Protein AF-A0A9W6WYN6-F1 (afdb_monomer_lite)

Structure (mmCIF, N/CA/C/O backbone):
data_AF-A0A9W6WYN6-F1
#
_entry.id   AF-A0A9W6WYN6-F1
#
loop_
_atom_site.group_PDB
_atom_site.id
_atom_site.type_symbol
_atom_site.label_atom_id
_atom_site.label_alt_id
_atom_site.label_comp_id
_atom_site.label_asym_id
_atom_site.label_entity_id
_atom_site.label_seq_id
_atom_site.pdbx_PDB_ins_code
_atom_site.Cartn_x
_atom_site.Cartn_y
_atom_site.Cartn_z
_atom_site.occupancy
_atom_site.B_iso_or_equiv
_atom_site.auth_seq_id
_atom_site.auth_comp_id
_atom_site.auth_asym_id
_atom_site.auth_atom_id
_atom_site.pdbx_PDB_model_num
ATOM 1 N N . MET A 1 1 ? -0.125 -1.661 17.338 1.00 46.19 1 MET A N 1
ATOM 2 C CA . MET A 1 1 ? -0.687 -0.332 17.042 1.00 46.19 1 MET A CA 1
ATOM 3 C C . MET A 1 1 ? -0.352 -0.061 15.590 1.00 46.19 1 MET A C 1
ATOM 5 O O . MET A 1 1 ? 0.830 0.075 15.295 1.00 46.19 1 MET A O 1
ATOM 9 N N . GLN A 1 2 ? -1.339 -0.089 14.691 1.00 67.94 2 GLN A N 1
ATOM 10 C CA . GLN A 1 2 ? -1.154 0.337 13.299 1.00 67.94 2 GLN A CA 1
ATOM 11 C C . GLN A 1 2 ? -1.089 1.875 13.247 1.00 67.94 2 GLN A C 1
ATOM 13 O O . GLN A 1 2 ? -1.995 2.548 12.769 1.00 67.94 2 GLN A O 1
ATOM 18 N N . SER A 1 3 ? -0.024 2.450 13.809 1.00 68.25 3 SER A N 1
ATOM 19 C CA . SER A 1 3 ? 0.344 3.847 13.576 1.00 68.25 3 SER A CA 1
ATOM 20 C C . SER A 1 3 ? 0.990 3.944 12.191 1.00 68.25 3 SER A C 1
ATOM 22 O O . SER A 1 3 ? 1.699 3.016 11.806 1.00 68.25 3 SER A O 1
ATOM 24 N N . GLY A 1 4 ? 0.756 5.019 11.429 1.00 74.69 4 GLY A N 1
ATOM 25 C CA . GLY A 1 4 ? 1.332 5.257 10.091 1.00 74.69 4 GLY A CA 1
ATOM 26 C C . GLY A 1 4 ? 2.858 5.444 10.068 1.00 74.69 4 GLY A C 1
ATOM 27 O O . GLY A 1 4 ? 3.369 6.439 9.565 1.00 74.69 4 GLY A O 1
ATOM 28 N N . VAL A 1 5 ? 3.593 4.508 10.666 1.00 80.12 5 VAL A N 1
ATOM 29 C CA . VAL A 1 5 ? 5.044 4.482 10.825 1.00 80.12 5 VAL A CA 1
ATOM 30 C C . VAL A 1 5 ? 5.646 3.620 9.725 1.00 80.12 5 VAL A C 1
ATOM 32 O O . VAL A 1 5 ? 5.297 2.451 9.566 1.00 80.12 5 VAL A O 1
ATOM 35 N N . TYR A 1 6 ? 6.606 4.190 9.005 1.00 74.88 6 TYR A N 1
ATOM 36 C CA . TYR A 1 6 ? 7.381 3.481 7.997 1.00 74.88 6 TYR A CA 1
ATOM 37 C C . TYR A 1 6 ? 8.611 2.826 8.618 1.00 74.88 6 TYR A C 1
ATOM 39 O O . TYR A 1 6 ? 9.410 3.486 9.279 1.00 74.88 6 TYR A O 1
ATOM 47 N N . SER A 1 7 ? 8.813 1.539 8.340 1.00 72.62 7 SER A N 1
ATOM 48 C CA . SER A 1 7 ? 10.059 0.857 8.690 1.00 72.62 7 SER A CA 1
ATOM 49 C C . SER A 1 7 ? 11.242 1.502 7.948 1.00 72.62 7 SER A C 1
ATOM 51 O O . SER A 1 7 ? 11.100 1.910 6.789 1.00 72.62 7 SER A O 1
ATOM 53 N N . GLY A 1 8 ? 12.410 1.604 8.576 1.00 67.75 8 GLY A N 1
ATOM 54 C CA . GLY A 1 8 ? 13.611 2.203 7.980 1.00 67.75 8 GLY A CA 1
ATOM 55 C C . GLY A 1 8 ? 13.617 3.735 7.967 1.00 67.75 8 GLY A C 1
ATOM 56 O O . GLY A 1 8 ? 14.623 4.331 7.587 1.00 67.75 8 GLY A O 1
ATOM 57 N N . VAL A 1 9 ? 12.523 4.383 8.386 1.00 69.56 9 VAL A N 1
ATOM 58 C CA . VAL A 1 9 ? 12.393 5.844 8.453 1.00 69.56 9 VAL A CA 1
ATOM 59 C C . VAL A 1 9 ? 12.144 6.250 9.901 1.00 69.56 9 VAL A C 1
ATOM 61 O O . VAL A 1 9 ? 11.248 5.730 10.564 1.00 69.56 9 VAL A O 1
ATOM 64 N N . VAL A 1 10 ? 12.950 7.183 10.404 1.00 64.00 10 VAL A N 1
ATOM 65 C CA . VAL A 1 10 ? 12.847 7.680 11.780 1.00 64.00 10 VAL A CA 1
ATOM 66 C C . VAL A 1 10 ? 12.315 9.103 11.752 1.00 64.00 10 VAL A C 1
ATOM 68 O O . VAL A 1 10 ? 12.998 10.018 11.300 1.00 64.00 10 VAL A O 1
ATOM 71 N N . THR A 1 11 ? 11.093 9.291 12.246 1.00 56.41 11 THR A N 1
ATOM 72 C CA . THR A 1 11 ? 10.451 10.612 12.345 1.00 56.41 11 THR A CA 1
ATOM 73 C C . THR A 1 11 ? 10.816 11.346 13.638 1.00 56.41 11 THR A C 1
ATOM 75 O O . THR A 1 11 ? 10.735 12.569 13.675 1.00 56.41 11 THR A O 1
ATOM 78 N N . ASN A 1 12 ? 11.292 10.627 14.666 1.00 54.75 12 ASN A N 1
ATOM 79 C CA . ASN A 1 12 ? 11.732 11.172 15.954 1.00 54.75 12 ASN A CA 1
ATOM 80 C C . ASN A 1 12 ? 13.052 10.530 16.408 1.00 54.75 12 ASN A C 1
ATOM 82 O O . ASN A 1 12 ? 13.166 9.311 16.474 1.00 54.75 12 ASN A O 1
ATOM 86 N N . SER A 1 13 ? 14.034 11.346 16.801 1.00 50.12 13 SER A N 1
ATOM 87 C CA . SER A 1 13 ? 15.425 10.941 17.095 1.00 50.12 13 SER A CA 1
ATOM 88 C C . SER A 1 13 ? 15.631 9.952 18.255 1.00 50.12 13 SER A C 1
ATOM 90 O O . SER A 1 13 ? 16.762 9.536 18.501 1.00 50.12 13 SER A O 1
ATOM 92 N N . THR A 1 14 ? 14.575 9.566 18.972 1.00 50.44 14 THR A N 1
ATOM 93 C CA . THR A 1 14 ? 14.615 8.570 20.054 1.00 50.44 14 THR A CA 1
ATOM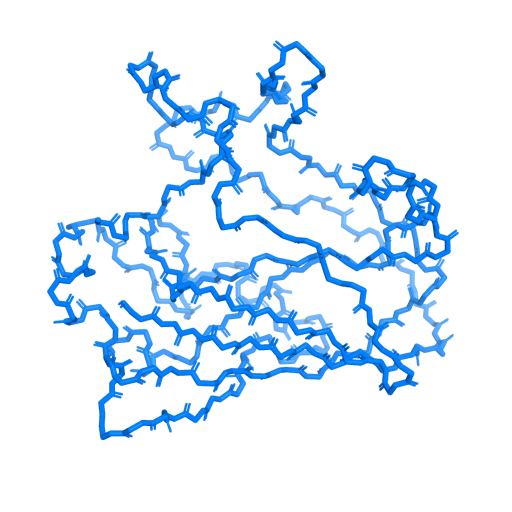 94 C C . THR A 1 14 ? 14.186 7.169 19.616 1.00 50.44 14 THR A C 1
ATOM 96 O O . THR A 1 14 ? 14.329 6.237 20.404 1.00 50.44 14 THR A O 1
ATOM 99 N N . ASP A 1 15 ? 13.658 7.000 18.399 1.00 55.00 15 ASP A N 1
ATOM 100 C CA . ASP A 1 15 ? 13.270 5.688 17.873 1.00 55.00 15 ASP A CA 1
ATOM 101 C C . ASP A 1 15 ? 14.431 5.044 17.107 1.00 55.00 15 ASP A C 1
ATOM 103 O O . ASP A 1 15 ? 14.571 5.156 15.889 1.00 55.00 15 ASP A O 1
ATOM 107 N N . THR A 1 16 ? 15.308 4.379 17.855 1.00 49.34 16 THR A N 1
ATOM 108 C CA . THR A 1 16 ? 16.441 3.627 17.303 1.00 49.34 16 THR A CA 1
ATOM 109 C C . THR A 1 16 ? 16.039 2.258 16.753 1.00 49.34 16 THR A C 1
ATOM 111 O O . THR A 1 16 ? 16.872 1.601 16.131 1.00 49.34 16 THR A O 1
ATOM 114 N N . LEU A 1 17 ? 14.790 1.817 16.957 1.00 51.75 17 LEU A N 1
ATOM 115 C CA . LEU A 1 17 ? 14.312 0.494 16.541 1.00 51.75 17 LEU A CA 1
ATOM 116 C C . LEU A 1 17 ? 13.942 0.443 15.051 1.00 51.75 17 LEU A C 1
ATOM 118 O O . LEU A 1 17 ? 13.862 -0.646 14.485 1.00 51.75 17 LEU A O 1
ATOM 122 N N . SER A 1 18 ? 13.729 1.596 14.407 1.00 60.25 18 SER A N 1
ATOM 123 C CA . SER A 1 18 ? 13.203 1.658 13.038 1.00 60.25 18 SER A CA 1
ATOM 124 C C . SER A 1 18 ? 14.271 1.553 11.934 1.00 60.25 18 SER A C 1
ATOM 126 O O . SER A 1 18 ? 13.934 1.100 10.847 1.00 60.25 18 SER A O 1
ATOM 128 N N . PHE A 1 19 ? 15.554 1.872 12.167 1.00 64.12 19 PHE A N 1
ATOM 129 C CA . PHE A 1 19 ? 16.547 1.964 11.072 1.00 64.12 19 PHE A CA 1
ATOM 130 C C . PHE A 1 19 ? 16.740 0.669 10.270 1.00 64.12 19 PHE A C 1
ATOM 132 O O . PHE A 1 19 ? 16.769 0.710 9.043 1.00 64.12 19 PHE A O 1
ATOM 139 N N . ASP A 1 20 ? 16.824 -0.475 10.946 1.00 68.81 20 ASP A N 1
ATOM 140 C CA . ASP A 1 20 ? 17.038 -1.773 10.289 1.00 68.81 20 ASP A CA 1
ATOM 141 C C . ASP A 1 20 ? 15.725 -2.538 10.052 1.00 68.81 20 ASP A C 1
ATOM 143 O O . ASP A 1 20 ? 15.721 -3.660 9.536 1.00 68.81 20 ASP A O 1
ATOM 147 N N . ALA A 1 21 ? 14.590 -1.950 10.437 1.00 72.56 21 ALA A N 1
ATOM 148 C CA . ALA A 1 21 ? 13.295 -2.591 10.318 1.00 72.56 21 ALA A CA 1
ATOM 149 C C . ALA A 1 21 ? 12.813 -2.608 8.859 1.00 72.56 21 ALA A C 1
ATOM 151 O O . ALA A 1 21 ? 12.880 -1.615 8.133 1.00 72.56 21 ALA A O 1
ATOM 152 N N . THR A 1 22 ? 12.239 -3.736 8.445 1.00 75.88 22 THR A N 1
ATOM 153 C CA . THR A 1 22 ? 11.730 -3.969 7.078 1.00 75.88 22 THR A CA 1
ATOM 154 C C . THR A 1 22 ? 10.268 -4.417 7.045 1.00 75.88 22 THR A C 1
ATOM 156 O O . THR A 1 22 ? 9.790 -4.895 6.019 1.00 75.88 22 THR A O 1
ATOM 159 N N . PHE A 1 23 ? 9.536 -4.287 8.159 1.00 79.62 23 PHE A N 1
ATOM 160 C CA . PHE A 1 23 ? 8.120 -4.659 8.202 1.00 79.62 23 PHE A CA 1
ATOM 161 C C . PHE A 1 23 ? 7.305 -3.877 7.159 1.00 79.62 23 PHE A C 1
ATOM 163 O O . PHE A 1 23 ? 7.608 -2.724 6.862 1.00 79.62 23 PHE A O 1
ATOM 170 N N . LEU A 1 24 ? 6.259 -4.511 6.614 1.00 83.88 24 LEU A N 1
ATOM 171 C CA . LEU A 1 24 ? 5.370 -3.932 5.591 1.00 83.88 24 LEU A CA 1
ATOM 172 C C . LEU A 1 24 ? 6.092 -3.471 4.310 1.00 83.88 24 LEU A C 1
ATOM 174 O O . LEU A 1 24 ? 5.592 -2.627 3.571 1.00 83.88 24 LEU A O 1
ATOM 178 N N . ARG A 1 25 ? 7.262 -4.054 4.021 1.00 81.94 25 ARG A N 1
ATOM 179 C CA . ARG A 1 25 ? 7.978 -3.926 2.749 1.00 81.94 25 ARG A CA 1
ATOM 180 C C . ARG A 1 25 ? 8.147 -5.312 2.143 1.00 81.94 25 ARG A C 1
ATOM 182 O O . ARG A 1 25 ? 8.541 -6.251 2.831 1.00 81.94 25 ARG A O 1
ATOM 189 N N . GLY A 1 26 ? 7.864 -5.446 0.855 1.00 78.69 26 GLY A N 1
ATOM 190 C CA . GLY A 1 26 ? 7.963 -6.723 0.160 1.00 78.69 26 GLY A CA 1
ATOM 191 C C . GLY A 1 26 ? 8.108 -6.537 -1.340 1.00 78.69 26 GLY A C 1
ATOM 192 O O . GLY A 1 26 ? 7.700 -5.520 -1.891 1.00 78.69 26 GLY A O 1
ATOM 193 N N . VAL A 1 27 ? 8.694 -7.539 -1.988 1.00 81.06 27 VAL A N 1
ATOM 194 C CA . VAL A 1 27 ? 8.797 -7.633 -3.445 1.00 81.06 27 VAL A CA 1
ATOM 195 C C . VAL A 1 27 ? 8.203 -8.973 -3.835 1.00 81.06 27 VAL A C 1
ATOM 197 O O . VAL A 1 27 ? 8.585 -10.002 -3.276 1.00 81.06 27 VAL A O 1
ATOM 200 N N . THR A 1 28 ? 7.266 -8.958 -4.775 1.00 82.56 28 THR A N 1
ATOM 201 C CA . THR A 1 28 ? 6.629 -10.168 -5.291 1.00 82.56 28 THR A CA 1
ATOM 202 C C . THR A 1 28 ? 6.770 -10.164 -6.814 1.00 82.56 28 THR A C 1
ATOM 204 O O . THR A 1 28 ? 6.460 -9.147 -7.440 1.00 82.56 28 THR A O 1
ATOM 207 N N . PRO A 1 29 ? 7.327 -11.221 -7.429 1.00 83.94 29 PRO A N 1
ATOM 208 C CA . PRO A 1 29 ? 7.349 -11.318 -8.879 1.00 83.94 29 PRO A CA 1
ATOM 209 C C . PRO A 1 29 ? 5.930 -11.557 -9.396 1.00 83.94 29 PRO A C 1
ATOM 211 O O . PRO A 1 29 ? 5.117 -12.206 -8.739 1.00 83.94 29 PRO A O 1
ATOM 214 N N . THR A 1 30 ? 5.660 -11.068 -10.598 1.00 84.56 30 THR A N 1
ATOM 215 C CA . THR A 1 30 ? 4.454 -11.433 -11.337 1.00 84.56 30 THR A CA 1
ATOM 216 C C . THR A 1 30 ? 4.553 -12.867 -11.842 1.00 84.56 30 THR A C 1
ATOM 218 O O . THR A 1 30 ? 5.632 -13.293 -12.269 1.00 84.56 30 THR A O 1
ATOM 221 N N . ASP A 1 31 ? 3.443 -13.597 -11.835 1.00 85.50 31 ASP A N 1
ATOM 222 C CA . ASP A 1 31 ? 3.337 -14.901 -12.493 1.00 85.50 31 ASP A CA 1
ATOM 223 C C . ASP A 1 31 ? 3.151 -14.787 -14.024 1.00 85.50 31 ASP A C 1
ATOM 225 O O . ASP A 1 31 ? 3.346 -13.723 -14.620 1.00 85.50 31 ASP A O 1
ATOM 229 N N . GLU A 1 32 ? 2.825 -15.908 -14.677 1.00 87.25 32 GLU A N 1
ATOM 230 C CA . GLU A 1 32 ? 2.624 -15.987 -16.131 1.00 87.25 32 GLU A CA 1
ATOM 231 C C . GLU A 1 32 ? 1.424 -15.177 -16.642 1.00 87.25 32 GLU A C 1
ATOM 233 O O . GLU A 1 32 ? 1.415 -14.782 -17.809 1.00 87.25 32 GLU A O 1
ATOM 238 N N . ASP A 1 33 ? 0.469 -14.870 -15.762 1.00 85.56 33 ASP A N 1
ATOM 239 C CA . ASP A 1 33 ? -0.712 -14.060 -16.056 1.00 85.56 33 ASP A CA 1
ATOM 240 C C . ASP A 1 33 ? -0.494 -12.574 -15.718 1.00 85.56 33 ASP A C 1
ATOM 242 O O . ASP A 1 33 ? -1.398 -11.750 -15.881 1.00 85.56 33 ASP A O 1
ATOM 246 N N . GLY A 1 34 ? 0.707 -12.204 -15.258 1.00 83.75 34 GLY A N 1
ATOM 247 C CA . GLY A 1 34 ? 1.016 -10.841 -14.839 1.00 83.75 34 GLY A CA 1
ATOM 248 C C . GLY A 1 34 ? 0.430 -10.494 -13.469 1.00 83.75 34 GLY A C 1
ATOM 249 O O . GLY A 1 34 ? 0.181 -9.316 -13.208 1.00 83.75 34 GLY A O 1
ATOM 250 N N . VAL A 1 35 ? 0.185 -11.484 -12.601 1.00 86.19 35 VAL A N 1
ATOM 251 C CA . VAL A 1 35 ? -0.398 -11.274 -11.270 1.00 86.19 35 VAL A CA 1
ATOM 252 C C . VAL A 1 35 ? 0.684 -11.243 -10.194 1.00 86.19 35 VAL A C 1
ATOM 254 O O . VAL A 1 35 ? 1.482 -12.168 -10.055 1.00 86.19 35 VAL A O 1
ATOM 257 N N . ALA A 1 36 ? 0.680 -10.185 -9.389 1.00 86.25 36 ALA A N 1
ATOM 258 C CA . ALA A 1 36 ? 1.513 -10.017 -8.202 1.00 86.25 36 ALA A CA 1
ATOM 259 C C . ALA A 1 36 ? 0.654 -10.175 -6.938 1.00 86.25 36 ALA A C 1
ATOM 261 O O . ALA A 1 36 ? -0.355 -9.487 -6.800 1.00 86.25 36 ALA A O 1
ATOM 262 N N . GLN A 1 37 ? 1.043 -11.056 -6.007 1.00 87.06 37 GLN A N 1
ATOM 263 C CA . GLN A 1 37 ? 0.265 -11.329 -4.788 1.00 87.06 37 GLN A CA 1
ATOM 264 C C . GLN A 1 37 ? 1.042 -11.024 -3.504 1.00 87.06 37 GLN A C 1
ATOM 266 O O . GLN A 1 37 ? 2.225 -11.364 -3.393 1.00 87.06 37 GLN A O 1
ATOM 271 N N . MET A 1 38 ? 0.371 -10.421 -2.517 1.00 86.50 38 MET A N 1
ATOM 272 C CA . MET A 1 38 ? 0.932 -10.148 -1.187 1.00 86.50 38 MET A CA 1
ATOM 273 C C . MET A 1 38 ? -0.097 -10.376 -0.074 1.00 86.50 38 MET A C 1
ATOM 275 O O . MET A 1 38 ? -1.294 -10.186 -0.277 1.00 86.50 38 MET A O 1
ATOM 279 N N . ILE A 1 39 ? 0.383 -10.714 1.124 1.00 88.44 39 ILE A N 1
ATOM 280 C CA . ILE A 1 39 ? -0.408 -10.659 2.359 1.00 88.44 39 ILE A CA 1
ATOM 281 C C . ILE A 1 39 ? 0.178 -9.543 3.221 1.00 88.44 39 ILE A C 1
ATOM 283 O O . ILE A 1 39 ? 1.385 -9.524 3.465 1.00 88.44 39 ILE A O 1
ATOM 287 N N . SER A 1 40 ? -0.660 -8.615 3.664 1.00 89.50 40 SER A N 1
ATOM 288 C CA . SER A 1 40 ? -0.263 -7.475 4.493 1.00 89.50 40 SER A CA 1
ATOM 289 C C . SER A 1 40 ? -1.325 -7.195 5.554 1.00 89.50 40 SER A C 1
ATOM 291 O O . SER A 1 40 ? -2.338 -7.886 5.632 1.00 89.50 40 SER A O 1
ATOM 293 N N . ILE A 1 41 ? -1.093 -6.174 6.372 1.00 90.94 41 ILE A N 1
ATOM 294 C CA . ILE A 1 41 ? -2.149 -5.521 7.141 1.00 90.94 41 ILE A CA 1
ATOM 295 C C . ILE A 1 41 ? -2.694 -4.309 6.387 1.00 90.94 41 ILE A C 1
ATOM 297 O O . ILE A 1 41 ? -1.994 -3.762 5.529 1.00 90.94 41 ILE A O 1
ATOM 301 N N . PHE A 1 42 ? -3.909 -3.865 6.713 1.00 93.12 42 PHE A N 1
ATOM 302 C CA . PHE A 1 42 ? -4.435 -2.605 6.176 1.00 93.12 42 PHE A CA 1
ATOM 303 C C . PHE A 1 42 ? -3.578 -1.429 6.667 1.00 93.12 42 PHE A C 1
ATOM 305 O O . PHE A 1 42 ? -3.200 -1.382 7.841 1.00 93.12 42 PHE A O 1
ATOM 312 N N . SER A 1 43 ? -3.235 -0.495 5.779 1.00 92.00 43 SER A N 1
ATOM 313 C CA . SER A 1 43 ? -2.346 0.622 6.114 1.00 92.00 43 SER A CA 1
ATOM 314 C C . SER A 1 43 ? -2.922 1.479 7.247 1.00 92.00 43 SER A C 1
ATOM 316 O O . SER A 1 43 ? -4.093 1.843 7.215 1.00 92.00 43 SER A O 1
ATOM 318 N N . GLY A 1 44 ? -2.097 1.823 8.239 1.00 89.94 44 GLY A N 1
ATOM 319 C CA . GLY A 1 44 ? -2.446 2.843 9.235 1.00 89.94 44 GLY A CA 1
ATOM 320 C C . GLY A 1 44 ? -2.286 4.262 8.678 1.00 89.94 44 GLY A C 1
ATOM 321 O O . GLY A 1 44 ? -1.610 4.458 7.665 1.00 89.94 44 GLY A O 1
ATOM 322 N N . HIS A 1 45 ? -2.865 5.262 9.349 1.00 91.88 45 HIS A N 1
ATOM 323 C CA . HIS A 1 45 ? -2.775 6.666 8.932 1.00 91.88 45 HIS A CA 1
ATOM 324 C C . HIS A 1 45 ? -1.698 7.473 9.667 1.00 91.88 45 HIS A C 1
ATOM 326 O O . HIS A 1 45 ? -1.281 7.165 10.792 1.00 91.88 45 HIS A O 1
ATOM 332 N N . TYR A 1 46 ? -1.283 8.556 9.017 1.00 88.62 46 TYR A N 1
ATOM 333 C CA . TYR A 1 46 ? -0.471 9.634 9.573 1.00 88.62 46 TYR A CA 1
ATOM 334 C C . TYR A 1 46 ? -0.959 10.975 9.014 1.00 88.62 46 TYR A C 1
ATOM 336 O O . TYR A 1 46 ? -1.634 11.019 7.985 1.00 88.62 46 TYR A O 1
ATOM 344 N 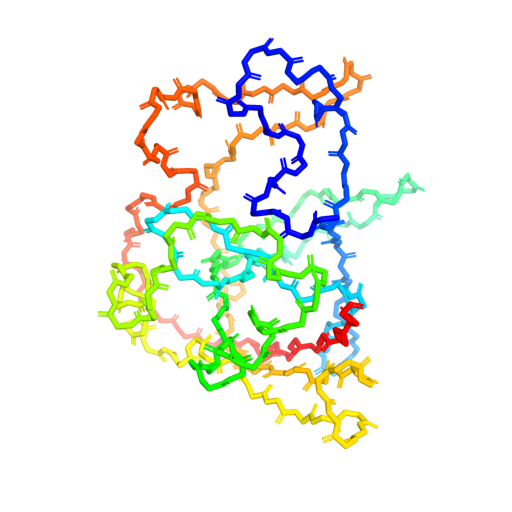N . GLU A 1 47 ? -0.655 12.070 9.708 1.00 86.75 47 GLU A N 1
ATOM 345 C CA . GLU A 1 47 ? -1.196 13.381 9.340 1.00 86.75 47 GLU A CA 1
ATOM 346 C C . GLU A 1 47 ? -0.727 13.855 7.959 1.00 86.75 47 GLU A C 1
ATOM 348 O O . GLU A 1 47 ? 0.439 13.713 7.584 1.00 86.75 47 GLU A O 1
ATOM 353 N N . GLY A 1 48 ? -1.645 14.483 7.222 1.00 88.88 48 GLY A N 1
ATOM 354 C CA . GLY A 1 48 ? -1.362 15.136 5.945 1.00 88.88 48 GLY A CA 1
ATOM 355 C C . GLY A 1 48 ? -1.462 14.224 4.728 1.00 88.88 48 GLY A C 1
ATOM 356 O O . GLY A 1 48 ? -1.310 14.724 3.615 1.00 88.88 48 GLY A O 1
ATOM 357 N N . ARG A 1 49 ? -1.734 12.924 4.912 1.00 93.00 49 ARG A N 1
ATOM 358 C CA . ARG A 1 49 ? -1.871 11.948 3.826 1.00 93.00 49 ARG A CA 1
ATOM 359 C C . ARG A 1 49 ? -3.064 11.020 4.046 1.00 93.00 49 ARG A C 1
ATOM 361 O O . ARG A 1 49 ? -3.265 10.513 5.147 1.00 93.00 49 ARG A O 1
ATOM 368 N N . ALA A 1 50 ? -3.847 10.780 3.000 1.00 94.94 50 ALA A N 1
ATOM 369 C CA . ALA A 1 50 ? -4.892 9.760 3.017 1.00 94.94 50 ALA A CA 1
ATOM 370 C C . ALA A 1 50 ? -4.275 8.359 3.056 1.00 94.94 50 ALA A C 1
ATOM 372 O O . ALA A 1 50 ? -3.161 8.166 2.584 1.00 94.94 50 ALA A O 1
ATOM 373 N N . THR A 1 51 ? -4.976 7.369 3.605 1.00 94.69 51 THR A N 1
ATOM 374 C CA . THR A 1 51 ? -4.460 5.999 3.740 1.00 94.69 51 THR A CA 1
ATOM 375 C C . THR A 1 51 ? -4.148 5.370 2.375 1.00 94.69 51 THR A C 1
ATOM 377 O O . THR A 1 51 ? -5.028 5.265 1.519 1.00 94.69 51 THR A O 1
ATOM 380 N N . HIS A 1 52 ? -2.901 4.930 2.173 1.00 93.69 52 HIS A N 1
ATOM 381 C CA . HIS A 1 52 ? -2.402 4.435 0.884 1.00 93.69 52 HIS A CA 1
ATOM 382 C C . HIS A 1 52 ? -1.398 3.281 1.026 1.00 93.69 52 HIS A C 1
ATOM 384 O O . HIS A 1 52 ? -0.941 2.944 2.122 1.00 93.69 52 HIS A O 1
ATOM 390 N N . VAL A 1 53 ? -1.061 2.669 -0.109 1.00 90.56 53 VAL A N 1
ATOM 391 C CA . VAL A 1 53 ? 0.011 1.680 -0.278 1.00 90.56 53 VAL A CA 1
ATOM 392 C C . VAL A 1 53 ? 0.909 2.144 -1.418 1.00 90.56 53 VAL A C 1
ATOM 394 O O . VAL A 1 53 ? 0.419 2.445 -2.502 1.00 90.56 53 VAL A O 1
ATOM 397 N N . HIS A 1 54 ? 2.219 2.189 -1.200 1.00 89.44 54 HIS A N 1
ATOM 398 C CA . HIS A 1 54 ? 3.176 2.470 -2.270 1.00 89.44 54 HIS A CA 1
ATOM 399 C C . HIS A 1 54 ? 3.472 1.223 -3.099 1.00 89.44 54 HIS A C 1
ATOM 401 O O . HIS A 1 54 ? 3.554 0.120 -2.556 1.00 89.44 54 HIS A O 1
ATOM 407 N N . PHE A 1 55 ? 3.725 1.413 -4.392 1.00 86.12 55 PHE A N 1
ATOM 408 C CA . PHE A 1 55 ? 4.235 0.358 -5.261 1.00 86.12 55 PHE A CA 1
ATOM 409 C C . PHE A 1 55 ? 5.296 0.895 -6.224 1.00 86.12 55 PHE A C 1
ATOM 411 O O . PHE A 1 55 ? 5.303 2.074 -6.592 1.00 86.12 55 PHE A O 1
ATOM 418 N N . ILE A 1 56 ? 6.214 0.006 -6.601 1.00 86.25 56 ILE A N 1
ATOM 419 C CA . ILE A 1 56 ? 7.264 0.268 -7.582 1.00 86.25 56 ILE A CA 1
ATOM 420 C C . ILE A 1 56 ? 7.350 -0.944 -8.501 1.00 86.25 56 ILE A C 1
ATOM 422 O O . ILE A 1 56 ? 7.735 -2.034 -8.065 1.00 86.25 56 ILE A O 1
ATOM 426 N N . ASP A 1 57 ? 7.055 -0.730 -9.777 1.00 87.25 57 ASP A N 1
ATOM 427 C CA . ASP A 1 57 ? 7.160 -1.768 -10.793 1.00 87.25 57 ASP A CA 1
ATOM 428 C C . ASP A 1 57 ? 8.555 -1.762 -11.390 1.00 87.25 57 ASP A C 1
ATOM 430 O O . ASP A 1 57 ? 9.001 -0.784 -11.993 1.00 87.25 57 ASP A O 1
ATOM 434 N N . ASN A 1 58 ? 9.249 -2.880 -11.219 1.00 86.56 58 ASN A N 1
ATOM 435 C CA . ASN A 1 58 ? 10.583 -3.096 -11.752 1.00 86.56 58 ASN A CA 1
ATOM 436 C C . ASN A 1 58 ? 10.517 -4.103 -12.900 1.00 86.56 58 ASN A C 1
ATOM 438 O O . ASN A 1 58 ? 9.816 -5.109 -12.804 1.00 86.56 58 ASN A O 1
ATOM 442 N N . TYR A 1 59 ? 11.283 -3.869 -13.966 1.00 87.50 59 TYR A N 1
ATOM 443 C CA . TYR A 1 59 ? 11.291 -4.746 -15.136 1.00 87.50 59 TYR A CA 1
ATOM 444 C C . TYR A 1 59 ? 12.692 -5.017 -15.676 1.00 87.50 59 TYR A C 1
ATOM 446 O O . TYR A 1 59 ? 13.579 -4.174 -15.586 1.00 87.50 59 TYR A O 1
ATOM 454 N N . GLY A 1 60 ? 12.893 -6.201 -16.264 1.00 84.81 60 GLY A N 1
ATOM 455 C CA . GLY A 1 60 ? 14.123 -6.553 -16.982 1.00 84.81 60 GLY A CA 1
ATOM 456 C C . GLY A 1 60 ? 15.359 -6.790 -16.104 1.00 84.81 60 GLY A C 1
ATOM 457 O O . GLY A 1 60 ? 16.473 -6.815 -16.623 1.00 84.81 60 GLY A O 1
ATOM 458 N N . GLY A 1 61 ? 15.186 -6.937 -14.790 1.00 83.69 61 GLY A N 1
ATOM 459 C CA . GLY A 1 61 ? 16.240 -7.300 -13.843 1.00 83.69 61 GLY A CA 1
ATOM 460 C C . GLY A 1 61 ? 16.229 -8.787 -13.491 1.00 83.69 61 GLY A C 1
ATOM 461 O O . GLY A 1 61 ? 15.522 -9.593 -14.096 1.00 83.69 61 GLY A O 1
ATOM 462 N N . ALA A 1 62 ? 17.037 -9.157 -12.501 1.00 79.25 62 ALA A N 1
ATOM 463 C CA . ALA A 1 62 ? 17.195 -10.533 -12.052 1.00 79.25 62 ALA A CA 1
ATOM 464 C C . ALA A 1 62 ? 17.076 -10.646 -10.530 1.00 79.25 62 ALA A C 1
ATOM 466 O O . ALA A 1 62 ? 17.628 -9.839 -9.779 1.00 79.25 62 ALA A O 1
ATOM 467 N N . VAL A 1 63 ? 16.406 -11.709 -10.079 1.00 78.62 63 VAL A N 1
ATOM 468 C CA . VAL A 1 63 ? 16.448 -12.135 -8.678 1.00 78.62 63 VAL A CA 1
ATOM 469 C C . VAL A 1 63 ? 17.771 -12.860 -8.434 1.00 78.62 63 VAL A C 1
ATOM 471 O O . VAL A 1 63 ? 18.109 -13.832 -9.111 1.00 78.62 63 VAL A O 1
ATOM 474 N N . LEU A 1 64 ? 18.535 -12.369 -7.469 1.00 76.50 64 LEU A N 1
ATOM 475 C CA . LEU A 1 64 ? 19.831 -12.895 -7.065 1.00 76.50 64 LEU A CA 1
ATOM 476 C C . LEU A 1 64 ? 19.676 -14.054 -6.066 1.00 76.50 64 LEU A C 1
ATOM 478 O O . LEU A 1 64 ? 18.640 -14.228 -5.426 1.00 76.50 64 LEU A O 1
ATOM 482 N N . ALA A 1 65 ? 20.742 -14.838 -5.877 1.00 77.44 65 ALA A N 1
ATOM 483 C CA . ALA A 1 65 ? 20.741 -16.002 -4.979 1.00 77.44 65 ALA A CA 1
ATOM 484 C C . ALA A 1 65 ? 20.445 -15.653 -3.504 1.00 77.44 65 ALA A C 1
ATOM 486 O O . ALA A 1 65 ? 19.911 -16.474 -2.762 1.00 77.44 65 ALA A O 1
ATOM 487 N N . ASN A 1 66 ? 20.754 -14.425 -3.085 1.00 70.31 66 ASN A N 1
ATOM 488 C CA . ASN A 1 66 ? 20.424 -13.874 -1.767 1.00 70.31 66 ASN A CA 1
ATOM 489 C C . ASN A 1 66 ? 18.979 -13.335 -1.680 1.00 70.31 66 ASN A C 1
ATOM 491 O O . ASN A 1 66 ? 18.648 -12.668 -0.704 1.00 70.31 66 ASN A O 1
ATOM 495 N N . ARG A 1 67 ? 18.133 -13.606 -2.685 1.00 68.88 67 ARG A N 1
ATOM 496 C CA . ARG A 1 67 ? 16.736 -13.155 -2.790 1.00 68.88 67 ARG A CA 1
ATOM 497 C C . ARG A 1 67 ? 16.554 -11.636 -2.893 1.00 68.88 67 ARG A C 1
ATOM 499 O O . ARG A 1 67 ? 15.472 -11.138 -2.605 1.00 68.88 67 ARG A O 1
ATOM 506 N N . THR A 1 68 ? 17.574 -10.900 -3.328 1.00 70.69 68 THR A N 1
ATOM 507 C CA . THR A 1 68 ? 17.427 -9.484 -3.707 1.00 70.69 68 THR A CA 1
ATOM 508 C C . THR A 1 68 ? 17.211 -9.352 -5.210 1.00 70.69 68 THR A C 1
ATOM 510 O O . THR A 1 68 ? 17.596 -10.235 -5.970 1.00 70.69 68 THR A O 1
ATOM 513 N N . TYR A 1 69 ? 16.637 -8.241 -5.659 1.00 74.25 69 TYR A N 1
ATOM 514 C CA . TYR A 1 69 ? 16.481 -7.927 -7.080 1.00 74.25 69 TYR A CA 1
ATOM 515 C C . TYR A 1 69 ? 17.571 -6.942 -7.526 1.00 74.25 69 TYR A C 1
ATOM 517 O O . TYR A 1 69 ? 17.944 -6.057 -6.758 1.00 74.25 69 TYR A O 1
ATOM 525 N N . SER A 1 70 ? 18.128 -7.117 -8.725 1.00 77.25 70 SER A N 1
ATOM 526 C CA . SER A 1 70 ? 19.171 -6.238 -9.268 1.00 77.25 70 SER A CA 1
ATOM 527 C C . SER A 1 70 ? 19.082 -6.107 -10.787 1.00 77.25 70 SER A C 1
ATOM 529 O O . SER A 1 70 ? 18.628 -7.020 -11.479 1.00 77.25 70 SER A O 1
ATOM 531 N N . GLY A 1 71 ? 19.560 -4.975 -11.306 1.00 80.25 71 GLY A N 1
ATOM 532 C CA . GLY A 1 71 ? 19.415 -4.599 -12.709 1.00 80.25 71 GLY A CA 1
ATOM 533 C C . GLY A 1 71 ? 17.982 -4.193 -13.064 1.00 80.25 71 GLY A C 1
ATOM 534 O O . GLY A 1 71 ? 17.138 -4.009 -12.190 1.00 80.25 71 GLY A O 1
ATOM 535 N N . GLY A 1 72 ? 17.713 -4.069 -14.363 1.00 85.62 72 GLY A N 1
ATOM 536 C CA . GLY A 1 72 ? 16.414 -3.632 -14.869 1.00 85.62 72 GLY A CA 1
ATOM 537 C C . GLY A 1 72 ? 16.196 -2.118 -14.814 1.00 85.62 72 GLY A C 1
ATOM 538 O O . GLY A 1 72 ? 17.138 -1.347 -14.621 1.00 85.62 72 GLY A O 1
ATOM 539 N N . SER A 1 73 ? 14.948 -1.705 -15.017 1.00 85.75 73 SER A N 1
ATOM 540 C CA . SER A 1 73 ? 14.480 -0.325 -14.885 1.00 85.75 73 SER A CA 1
ATOM 541 C C . SER A 1 73 ? 13.241 -0.252 -13.998 1.00 85.75 73 SER A C 1
ATOM 543 O O . SER A 1 73 ? 12.471 -1.211 -13.897 1.00 85.75 73 SER A O 1
ATOM 545 N N . VAL A 1 74 ? 13.040 0.909 -13.375 1.00 87.94 74 VAL A N 1
ATOM 546 C CA . VAL A 1 74 ? 11.785 1.238 -12.701 1.00 87.94 74 VAL A CA 1
ATOM 547 C C . VAL A 1 74 ? 10.793 1.701 -13.762 1.00 87.94 74 VAL A C 1
ATOM 549 O O . VAL A 1 74 ? 10.924 2.792 -14.315 1.00 87.94 74 VAL A O 1
ATOM 552 N N . ALA A 1 75 ? 9.823 0.853 -14.080 1.00 87.06 75 ALA A N 1
ATOM 553 C CA . ALA A 1 75 ? 8.814 1.122 -15.096 1.00 87.06 75 ALA A CA 1
ATOM 554 C C . ALA A 1 75 ? 7.721 2.068 -14.568 1.00 87.06 75 ALA A C 1
ATOM 556 O O . ALA A 1 75 ? 7.235 2.939 -15.294 1.00 87.06 75 ALA A O 1
ATOM 557 N N . HIS A 1 76 ? 7.367 1.946 -13.286 1.00 85.94 76 HIS A N 1
ATOM 558 C CA . HIS A 1 76 ? 6.362 2.797 -12.659 1.00 85.94 76 HIS A CA 1
ATOM 559 C C . HIS A 1 76 ? 6.630 3.007 -11.170 1.00 85.94 76 HIS A C 1
ATOM 561 O O . HIS A 1 76 ? 7.063 2.093 -10.470 1.00 85.94 76 HIS A O 1
ATOM 567 N N . VAL A 1 77 ? 6.316 4.207 -10.688 1.00 85.50 77 VAL A N 1
ATOM 568 C CA . VAL A 1 77 ? 6.236 4.543 -9.267 1.00 85.50 77 VAL A CA 1
ATOM 569 C C . VAL A 1 77 ? 4.862 5.131 -9.014 1.00 85.50 77 VAL A C 1
ATOM 571 O O . VAL A 1 77 ? 4.469 6.103 -9.665 1.00 85.50 77 VAL A O 1
ATOM 574 N N . GLY A 1 78 ? 4.144 4.568 -8.053 1.00 85.69 78 GLY A N 1
ATOM 575 C CA . GLY A 1 78 ? 2.808 5.036 -7.742 1.00 85.69 78 GLY A CA 1
ATOM 576 C C . GLY A 1 78 ? 2.372 4.700 -6.330 1.00 85.69 78 GLY A C 1
ATOM 577 O O . GLY A 1 78 ? 3.140 4.241 -5.477 1.00 85.69 78 GLY A O 1
ATOM 578 N N . GLN A 1 79 ? 1.101 4.976 -6.091 1.00 88.12 79 GLN A N 1
ATOM 579 C CA . GLN A 1 79 ? 0.436 4.683 -4.839 1.00 88.12 79 GLN A CA 1
ATOM 580 C C . GLN A 1 79 ? -1.012 4.299 -5.111 1.00 88.12 79 GLN A C 1
ATOM 582 O O . GLN A 1 79 ? -1.690 4.905 -5.941 1.00 88.12 79 GLN A O 1
ATOM 587 N N . PHE A 1 80 ? -1.465 3.284 -4.395 1.00 90.62 80 PHE A N 1
ATOM 588 C CA . PHE A 1 80 ? -2.841 2.837 -4.398 1.00 90.62 80 PHE A CA 1
ATOM 589 C C . PHE A 1 80 ? -3.560 3.381 -3.179 1.00 90.62 80 PHE A C 1
ATOM 591 O O . PHE A 1 80 ? -3.001 3.433 -2.081 1.00 90.62 80 PHE A O 1
ATOM 598 N N . PHE A 1 81 ? -4.817 3.741 -3.372 1.00 94.25 81 PHE A N 1
ATOM 599 C CA . PHE A 1 81 ? -5.699 4.216 -2.323 1.00 94.25 81 PHE A CA 1
ATOM 600 C C . PHE A 1 81 ? -6.814 3.215 -2.071 1.00 94.25 81 PHE A C 1
ATOM 602 O O . PHE A 1 81 ? -7.120 2.349 -2.892 1.00 94.25 81 PHE A O 1
ATOM 609 N N . PHE A 1 82 ? -7.440 3.357 -0.913 1.00 95.44 82 PHE A N 1
ATOM 610 C CA . PHE A 1 82 ? -8.630 2.604 -0.553 1.00 95.44 82 PHE A CA 1
ATOM 611 C C . PHE A 1 82 ? -9.869 3.471 -0.727 1.00 95.44 82 PHE A C 1
ATOM 613 O O . PHE A 1 82 ? -9.807 4.692 -0.574 1.00 95.44 82 PHE A O 1
ATOM 620 N N . ASP A 1 83 ? -11.013 2.845 -0.993 1.00 96.19 83 ASP A N 1
ATOM 621 C CA . ASP A 1 83 ? -12.286 3.553 -0.928 1.00 96.19 83 ASP A CA 1
ATOM 622 C C . ASP A 1 83 ? -12.481 4.171 0.470 1.00 96.19 83 ASP A C 1
ATOM 624 O O . ASP A 1 83 ? -12.194 3.551 1.501 1.00 96.19 83 ASP A O 1
ATOM 628 N N . GLN A 1 84 ? -12.992 5.402 0.522 1.00 96.81 84 GLN A N 1
ATOM 629 C CA . GLN A 1 84 ? -13.122 6.133 1.783 1.00 96.81 84 GLN A CA 1
ATOM 630 C C . GLN A 1 84 ? -13.990 5.380 2.803 1.00 96.81 84 GLN A C 1
ATOM 632 O O . GLN A 1 84 ? -13.751 5.482 4.010 1.00 96.81 84 GLN A O 1
ATOM 637 N N . SER A 1 85 ? -14.980 4.609 2.341 1.00 96.25 85 SER A N 1
ATOM 638 C CA . SER A 1 85 ? -15.892 3.873 3.212 1.00 96.25 85 SER A CA 1
ATOM 639 C C . SER A 1 85 ? -15.213 2.719 3.949 1.00 96.25 85 SER A C 1
ATOM 641 O O . SER A 1 85 ? -15.543 2.490 5.116 1.00 96.25 85 SER A O 1
ATOM 643 N N . ILE A 1 86 ? -14.253 2.018 3.327 1.00 96.38 86 ILE A N 1
ATOM 644 C CA . ILE A 1 86 ? -13.511 0.955 4.013 1.00 96.38 86 ILE A CA 1
ATOM 645 C C . ILE A 1 86 ? -12.484 1.532 4.985 1.00 96.38 86 ILE A C 1
ATOM 647 O O . ILE A 1 86 ? -12.393 1.024 6.099 1.00 96.38 86 ILE A O 1
ATOM 651 N N . ILE A 1 87 ? -11.834 2.654 4.645 1.00 96.44 87 ILE A N 1
ATOM 652 C CA . ILE A 1 87 ? -10.978 3.396 5.587 1.00 96.44 87 ILE A CA 1
ATOM 653 C C . ILE A 1 87 ? -11.787 3.733 6.846 1.00 96.44 87 ILE A C 1
ATOM 655 O O . ILE A 1 87 ? -11.419 3.349 7.949 1.00 96.44 87 ILE A O 1
ATOM 659 N N . THR A 1 88 ? -12.964 4.351 6.698 1.00 96.38 88 THR A N 1
ATOM 660 C CA . THR A 1 88 ? -13.823 4.714 7.841 1.00 96.38 88 THR A CA 1
ATOM 661 C C . THR A 1 88 ? -14.279 3.516 8.686 1.00 96.38 88 THR A C 1
ATOM 663 O O . THR A 1 88 ? -14.596 3.695 9.864 1.00 96.38 88 THR A O 1
ATOM 666 N N . LYS A 1 89 ? -14.362 2.308 8.115 1.00 96.12 89 LYS A N 1
ATOM 667 C CA . LYS A 1 89 ? -14.657 1.085 8.879 1.00 96.12 89 LYS A CA 1
ATOM 668 C C . LYS A 1 89 ? -13.430 0.602 9.648 1.00 96.12 89 LYS A C 1
ATOM 670 O O . LYS A 1 89 ? -13.557 0.333 10.836 1.00 96.12 89 LYS A O 1
ATOM 675 N N . VAL A 1 90 ? -12.271 0.536 8.993 1.00 95.88 90 VAL A N 1
ATOM 676 C CA . VAL A 1 90 ? -11.012 0.081 9.602 1.00 95.88 90 VAL A CA 1
ATOM 677 C C . VAL A 1 90 ? -10.585 0.994 10.750 1.00 95.88 90 VAL A C 1
ATOM 679 O O . VAL A 1 90 ? -10.235 0.497 11.812 1.00 95.88 90 VAL A O 1
ATOM 682 N N . GLU A 1 91 ? -10.738 2.312 10.610 1.00 95.25 91 GLU A N 1
ATOM 683 C CA . GLU A 1 91 ? -10.413 3.293 11.664 1.00 95.25 91 GLU A CA 1
ATOM 684 C C . GLU A 1 91 ? -11.234 3.124 12.959 1.00 95.25 91 GLU A C 1
ATOM 686 O O . GLU A 1 91 ? -10.912 3.712 13.990 1.00 95.25 91 GLU A O 1
ATOM 691 N N . LYS A 1 92 ? -12.310 2.325 12.935 1.00 94.94 92 LYS A N 1
ATOM 692 C CA . LYS A 1 92 ? -13.114 2.001 14.125 1.00 94.94 92 LYS A CA 1
ATOM 693 C C . LYS A 1 92 ? -12.677 0.715 14.823 1.00 94.94 92 LYS A C 1
ATOM 695 O O . LYS A 1 92 ? -13.173 0.451 15.914 1.00 94.94 92 LYS A O 1
ATOM 700 N N . VAL A 1 93 ? -11.803 -0.079 14.210 1.00 94.75 93 VAL A N 1
ATOM 701 C CA . VAL A 1 93 ? -11.276 -1.314 14.799 1.00 94.75 93 VAL A CA 1
ATOM 702 C C . VAL A 1 93 ? -10.303 -0.949 15.913 1.00 94.75 93 VAL A C 1
ATOM 704 O O . VAL A 1 93 ? -9.456 -0.079 15.726 1.00 94.75 93 VAL A O 1
ATOM 707 N N . ASP A 1 94 ? -10.389 -1.618 17.065 1.00 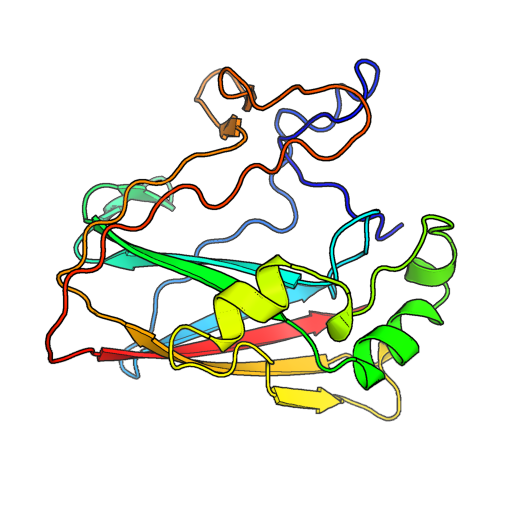93.50 94 ASP A N 1
ATOM 708 C CA . ASP A 1 94 ? -9.625 -1.271 18.275 1.00 93.50 94 ASP A CA 1
ATOM 709 C C . ASP A 1 94 ? -8.108 -1.132 18.033 1.00 93.50 94 ASP A C 1
ATOM 711 O O . ASP A 1 94 ? -7.458 -0.265 18.620 1.00 93.50 94 ASP A O 1
ATOM 715 N N . SER A 1 95 ? -7.527 -1.948 17.145 1.00 90.75 95 SER A N 1
ATOM 716 C CA . SER A 1 95 ? -6.097 -1.904 16.796 1.00 90.75 95 SER A CA 1
ATOM 717 C C . SER A 1 95 ? -5.673 -0.639 16.029 1.00 90.75 95 SER A C 1
ATOM 719 O O . SER A 1 95 ? -4.501 -0.244 16.121 1.00 90.75 95 SER A O 1
ATOM 721 N N . TYR A 1 96 ? -6.621 0.014 15.346 1.00 93.38 96 TYR A N 1
ATOM 722 C CA . TYR A 1 96 ? -6.462 1.260 14.587 1.00 93.38 96 TYR A CA 1
ATOM 723 C C . TYR A 1 96 ? -6.955 2.478 15.380 1.00 93.38 96 TYR A C 1
ATOM 725 O O . TYR A 1 96 ? -6.265 3.494 15.428 1.00 93.38 96 TYR A O 1
ATOM 733 N N . ALA A 1 97 ? -8.072 2.353 16.104 1.00 93.56 97 ALA A N 1
ATOM 734 C CA . ALA A 1 97 ? -8.706 3.429 16.875 1.00 93.56 97 ALA A CA 1
ATOM 735 C C . ALA A 1 97 ? -7.823 3.998 18.004 1.00 93.56 97 ALA A C 1
ATOM 737 O O . ALA A 1 97 ? -8.068 5.093 18.511 1.00 93.56 97 ALA A O 1
ATOM 738 N N . VAL A 1 98 ? -6.774 3.272 18.402 1.00 92.38 98 VAL A N 1
ATOM 739 C CA . VAL A 1 98 ? -5.746 3.770 19.330 1.00 92.38 98 VAL A CA 1
ATOM 740 C C . VAL A 1 98 ? -4.856 4.868 18.725 1.00 92.38 98 VAL A C 1
ATOM 742 O O . VAL A 1 98 ? -4.170 5.563 19.477 1.00 92.38 98 VAL A O 1
ATOM 745 N N . ASN A 1 99 ? -4.830 5.039 17.398 1.00 90.31 99 ASN A N 1
ATOM 746 C CA . ASN A 1 99 ? -4.096 6.108 16.723 1.00 90.31 99 ASN A CA 1
ATOM 747 C C . ASN A 1 99 ? -4.925 7.402 16.708 1.00 90.31 99 ASN A C 1
ATOM 749 O O . ASN A 1 99 ? -5.903 7.526 15.980 1.00 90.31 99 ASN A O 1
ATOM 753 N N . THR A 1 100 ? -4.513 8.392 17.500 1.00 90.50 100 THR A N 1
ATOM 754 C CA . THR A 1 100 ? -5.260 9.650 17.681 1.00 90.50 100 THR A CA 1
ATOM 755 C C . THR A 1 100 ? -4.845 10.774 16.725 1.00 90.50 100 THR A C 1
ATOM 757 O O . THR A 1 100 ? -5.275 11.911 16.914 1.00 90.50 100 THR A O 1
ATOM 760 N N . GLN A 1 101 ? -3.970 10.501 15.752 1.00 90.50 101 GLN A N 1
ATOM 761 C CA . GLN A 1 101 ? -3.571 11.480 14.733 1.00 90.50 101 GLN A CA 1
ATOM 762 C C . GLN A 1 101 ? -4.762 11.897 13.860 1.00 90.50 101 GLN A C 1
ATOM 764 O O . GLN A 1 101 ? -5.698 11.117 13.663 1.00 90.50 101 GLN A O 1
ATOM 769 N N . GLY A 1 102 ? -4.717 13.113 13.306 1.00 90.94 102 GLY A N 1
ATOM 770 C CA . GLY A 1 102 ? -5.739 13.583 12.372 1.00 90.94 102 GLY A CA 1
ATOM 771 C C . GLY A 1 102 ? -5.813 12.723 11.105 1.00 90.94 102 GLY A C 1
ATOM 772 O O . GLY A 1 102 ? -4.798 12.479 10.456 1.00 90.94 102 GLY A O 1
ATOM 773 N N . ILE A 1 103 ? -7.019 12.283 10.736 1.00 93.31 103 ILE A N 1
ATOM 774 C CA . ILE A 1 103 ? -7.263 11.537 9.492 1.00 93.31 103 ILE A CA 1
ATOM 775 C C . ILE A 1 103 ? -7.426 12.530 8.336 1.00 93.31 103 ILE A C 1
ATOM 777 O O . ILE A 1 103 ? -8.321 13.378 8.363 1.00 93.31 103 ILE A O 1
ATOM 781 N N . THR A 1 104 ? -6.603 12.391 7.298 1.00 95.00 104 THR A N 1
ATOM 782 C CA . THR A 1 104 ? -6.781 13.082 6.014 1.00 95.00 104 THR A CA 1
ATOM 783 C C . THR A 1 104 ? -7.669 12.231 5.105 1.00 95.00 104 THR A C 1
ATOM 785 O O . THR A 1 104 ? -7.402 11.050 4.897 1.00 95.00 104 THR A O 1
ATOM 788 N N . LEU A 1 105 ? -8.752 12.807 4.577 1.00 96.38 105 LEU A N 1
ATOM 789 C CA . LEU A 1 105 ? -9.650 12.106 3.652 1.00 96.38 105 LEU A CA 1
ATOM 790 C C . LEU A 1 105 ? -9.036 12.049 2.249 1.00 96.38 105 LEU A C 1
ATOM 792 O O . LEU A 1 105 ? -8.276 12.942 1.885 1.00 96.38 105 LEU A O 1
ATOM 796 N N . ASN A 1 106 ? -9.434 11.075 1.422 1.00 94.88 106 ASN A N 1
ATOM 797 C CA . ASN A 1 106 ? -8.939 10.965 0.036 1.00 94.88 106 ASN A CA 1
ATOM 798 C C . ASN A 1 106 ? -9.111 12.275 -0.748 1.00 94.88 106 ASN A C 1
ATOM 800 O O . ASN A 1 106 ? -8.203 12.713 -1.441 1.00 94.88 106 ASN A O 1
ATOM 804 N N . LYS A 1 107 ? -10.267 12.930 -0.592 1.00 94.00 107 LYS A N 1
ATOM 805 C CA . LYS A 1 107 ? -10.588 14.207 -1.252 1.00 94.00 107 LYS A CA 1
ATOM 806 C C . LYS A 1 107 ? -9.737 15.399 -0.789 1.00 94.00 107 LYS A C 1
ATOM 808 O O . LYS A 1 107 ? -9.818 16.454 -1.398 1.00 94.00 107 LYS A O 1
ATOM 813 N N . ASP A 1 108 ? -9.022 15.251 0.324 1.00 94.62 108 ASP A N 1
ATOM 814 C CA . ASP A 1 108 ? -8.189 16.292 0.924 1.00 94.62 108 ASP A CA 1
ATOM 815 C C . ASP A 1 108 ? -6.686 15.949 0.765 1.00 94.62 108 ASP A C 1
ATOM 817 O O . ASP A 1 108 ? -5.827 16.696 1.235 1.00 94.62 108 ASP A O 1
ATOM 821 N N . ASP A 1 109 ? -6.350 14.827 0.108 1.00 93.38 109 ASP A N 1
ATOM 822 C CA . ASP A 1 109 ? -4.979 14.413 -0.196 1.00 93.38 109 ASP A CA 1
ATOM 823 C C . ASP A 1 109 ? -4.584 14.870 -1.609 1.00 93.38 109 ASP A C 1
ATOM 825 O O . ASP A 1 109 ? -5.087 14.391 -2.624 1.00 93.38 109 ASP A O 1
ATOM 829 N N . LYS A 1 110 ? -3.616 15.786 -1.676 1.00 89.69 110 LYS A N 1
ATOM 830 C CA . LYS A 1 110 ? -3.084 16.324 -2.938 1.00 89.69 110 LYS A CA 1
ATOM 831 C C . LYS A 1 110 ? -2.556 15.233 -3.876 1.00 89.69 110 LYS A C 1
ATOM 833 O O . LYS A 1 110 ? -2.618 15.370 -5.096 1.00 89.69 110 LYS A O 1
ATOM 838 N N . TRP A 1 111 ? -1.966 14.174 -3.334 1.00 85.81 111 TRP A N 1
ATOM 839 C CA . TRP A 1 111 ? -1.400 13.105 -4.140 1.00 85.81 111 TRP A CA 1
ATOM 840 C C . TRP A 1 111 ? -2.468 12.149 -4.668 1.00 85.81 111 TRP A C 1
ATOM 842 O O . TRP A 1 111 ? -2.252 11.562 -5.727 1.00 85.81 111 TRP A O 1
ATOM 852 N N . PHE A 1 112 ? -3.614 12.017 -3.999 1.00 86.44 112 PHE A N 1
ATOM 853 C CA . PHE A 1 112 ? -4.792 11.354 -4.558 1.00 86.44 112 PHE A CA 1
ATOM 854 C C . PHE A 1 112 ? -5.237 12.061 -5.839 1.00 86.44 112 PHE A C 1
ATOM 856 O O . PHE A 1 112 ? -5.332 11.419 -6.884 1.00 86.44 112 PHE A O 1
ATOM 863 N N . GLU A 1 113 ? -5.399 13.387 -5.787 1.00 81.12 113 GLU A N 1
ATOM 864 C CA . GLU A 1 113 ? -5.766 14.209 -6.948 1.00 81.12 113 GLU A CA 1
ATOM 865 C C . GLU A 1 113 ? -4.756 14.047 -8.093 1.00 81.12 113 GLU A C 1
ATOM 867 O O . GLU A 1 113 ? -5.123 13.657 -9.200 1.00 81.12 113 GLU A O 1
ATOM 872 N N . VAL A 1 114 ? -3.461 14.237 -7.809 1.00 80.50 114 VAL A N 1
ATOM 873 C CA . VAL A 1 114 ? -2.392 14.108 -8.817 1.00 80.50 114 VAL A CA 1
ATOM 874 C C . VAL A 1 114 ? -2.338 12.707 -9.431 1.00 80.50 114 VAL A C 1
ATOM 876 O O . VAL A 1 114 ? -1.966 12.564 -10.594 1.00 80.50 114 VAL A O 1
ATOM 879 N N . THR A 1 115 ? -2.658 11.667 -8.661 1.00 77.50 115 THR A N 1
ATOM 880 C CA . THR A 1 115 ? -2.642 10.285 -9.156 1.00 77.50 115 THR A CA 1
ATOM 881 C C . THR A 1 115 ? -3.851 10.015 -10.051 1.00 77.50 115 THR A C 1
ATOM 883 O O . THR A 1 115 ? -3.680 9.489 -11.148 1.00 77.50 115 THR A O 1
ATOM 886 N N . ALA A 1 116 ? -5.043 10.444 -9.633 1.00 76.12 116 ALA A N 1
ATOM 887 C CA . ALA A 1 116 ? -6.278 10.293 -10.403 1.00 76.12 116 ALA A CA 1
ATOM 888 C C . ALA A 1 116 ? -6.268 11.091 -11.723 1.00 76.12 116 ALA A C 1
ATOM 890 O O . ALA A 1 116 ? -6.884 10.681 -12.705 1.00 76.12 116 ALA A O 1
ATOM 891 N N . GLU A 1 117 ? -5.537 12.207 -11.787 1.00 72.00 117 GLU A N 1
ATOM 892 C CA . GLU A 1 117 ? -5.358 12.997 -13.014 1.00 72.00 117 GLU A CA 1
ATOM 893 C C . GLU A 1 117 ? -4.448 12.327 -14.066 1.00 72.00 117 GLU A C 1
ATOM 895 O O . GLU A 1 117 ? -4.406 12.776 -15.211 1.00 72.00 117 GLU A O 1
ATOM 900 N N . ARG A 1 118 ? -3.712 11.260 -13.718 1.00 66.88 118 ARG A N 1
ATOM 901 C CA . ARG A 1 118 ? -2.722 10.591 -14.591 1.00 66.88 118 ARG A CA 1
ATOM 902 C C . ARG A 1 118 ? -3.280 9.389 -15.372 1.00 66.88 118 ARG A C 1
ATOM 904 O O . ARG A 1 118 ? -2.541 8.447 -15.648 1.00 66.88 118 ARG A O 1
ATOM 911 N N . ASP A 1 119 ? -4.554 9.449 -15.759 1.00 59.53 119 ASP A N 1
ATOM 912 C CA . ASP A 1 119 ? -5.267 8.472 -16.608 1.00 59.53 119 ASP A CA 1
ATOM 913 C C . ASP A 1 119 ? -5.514 7.071 -16.000 1.00 59.53 119 ASP A C 1
ATOM 915 O O . ASP A 1 119 ? -5.859 6.137 -16.729 1.00 59.53 119 ASP A O 1
ATOM 919 N N . TYR A 1 120 ? -5.406 6.894 -14.678 1.00 71.94 120 TYR A N 1
ATOM 920 C CA . TYR A 1 120 ? -5.882 5.676 -14.008 1.00 71.94 120 TYR A CA 1
ATOM 921 C C . TYR A 1 120 ? -6.652 5.985 -12.725 1.00 71.94 120 TYR A C 1
ATOM 923 O O . TYR A 1 120 ? -6.424 7.006 -12.084 1.00 71.94 120 TYR A O 1
ATOM 931 N N . ASP A 1 121 ? -7.572 5.091 -12.360 1.00 84.25 121 ASP A N 1
ATOM 932 C CA . ASP A 1 121 ? -8.248 5.122 -11.063 1.00 84.25 121 ASP A CA 1
ATOM 933 C C . ASP A 1 121 ? -7.347 4.433 -10.027 1.00 84.25 121 ASP A C 1
ATOM 935 O O . ASP A 1 121 ? -7.121 3.225 -10.139 1.00 84.25 121 ASP A O 1
ATOM 939 N N . PRO A 1 122 ? -6.785 5.164 -9.047 1.00 88.44 122 PRO A N 1
ATOM 940 C CA . PRO A 1 122 ? -5.879 4.576 -8.075 1.00 88.44 122 PRO A CA 1
ATOM 941 C C . PRO A 1 122 ? -6.613 3.918 -6.900 1.00 88.44 122 PRO A C 1
ATOM 943 O O . PRO A 1 122 ? -5.951 3.463 -5.963 1.00 88.44 122 PRO A O 1
ATOM 946 N N . ILE A 1 123 ? -7.952 3.890 -6.900 1.00 92.31 123 ILE A N 1
ATOM 947 C CA . ILE A 1 123 ? -8.744 3.240 -5.856 1.00 92.31 123 ILE A CA 1
ATOM 948 C C . ILE A 1 123 ? -8.774 1.729 -6.100 1.00 92.31 123 ILE A C 1
ATOM 950 O O . ILE A 1 123 ? -9.300 1.239 -7.099 1.00 92.31 123 ILE A O 1
ATOM 954 N N . MET A 1 124 ? -8.257 0.965 -5.139 1.00 93.50 124 MET A N 1
ATOM 955 C CA . MET A 1 124 ? -8.367 -0.491 -5.158 1.00 93.50 124 MET A CA 1
ATOM 956 C C . MET A 1 124 ? -9.817 -0.930 -4.962 1.00 93.50 124 MET A C 1
ATOM 958 O O . MET A 1 124 ? -10.528 -0.455 -4.070 1.00 93.50 124 MET A O 1
ATOM 962 N N . SER A 1 125 ? -10.227 -1.916 -5.754 1.00 94.44 125 SER A N 1
ATOM 963 C CA . SER A 1 125 ? -11.453 -2.664 -5.497 1.00 94.44 125 SER A CA 1
ATOM 964 C C . SER A 1 125 ? -11.255 -3.595 -4.305 1.00 94.44 125 SER A C 1
ATOM 966 O O . SER A 1 125 ? -10.132 -4.025 -4.033 1.00 94.44 125 SER A O 1
ATOM 968 N N . TYR A 1 126 ? -12.334 -3.917 -3.589 1.00 95.12 126 TYR A N 1
ATOM 969 C CA . TYR A 1 126 ? -12.248 -4.794 -2.427 1.00 95.12 126 TYR A CA 1
ATOM 970 C C . TYR A 1 126 ? -13.473 -5.694 -2.234 1.00 95.12 126 TYR A C 1
ATOM 972 O O . TYR A 1 126 ? -14.584 -5.385 -2.667 1.00 95.12 126 TYR A O 1
ATOM 980 N N . ALA A 1 127 ? -13.258 -6.793 -1.516 1.00 95.44 127 ALA A N 1
ATOM 981 C CA . ALA A 1 127 ? -14.277 -7.680 -0.974 1.00 95.44 127 ALA A CA 1
ATOM 982 C C . ALA A 1 127 ? -13.919 -8.029 0.477 1.00 95.44 127 ALA A C 1
ATOM 984 O O . ALA A 1 127 ? -12.746 -8.186 0.813 1.00 95.44 127 ALA A O 1
ATOM 985 N N . LEU A 1 128 ? -14.924 -8.143 1.346 1.00 94.88 128 LEU A N 1
ATOM 986 C CA . LEU A 1 128 ? -14.714 -8.644 2.705 1.00 94.88 128 LEU A CA 1
ATOM 987 C C . LEU A 1 128 ? -14.599 -10.168 2.670 1.00 94.88 128 LEU A C 1
ATOM 989 O O . LEU A 1 128 ? -15.320 -10.826 1.918 1.00 94.88 128 LEU A O 1
ATOM 993 N N . LEU A 1 129 ? -13.699 -10.717 3.482 1.00 93.50 129 LEU A N 1
ATOM 994 C CA . LEU A 1 129 ? -13.525 -12.163 3.632 1.00 93.50 129 LEU A CA 1
ATOM 995 C C . LEU A 1 129 ? -14.504 -12.775 4.648 1.00 93.50 129 LEU A C 1
ATOM 997 O O . LEU A 1 129 ? -14.629 -13.997 4.710 1.00 93.50 129 LEU A O 1
ATOM 1001 N N . GLY A 1 130 ? -15.234 -11.933 5.384 1.00 93.94 130 GLY A N 1
ATOM 1002 C CA . GLY A 1 130 ? -16.301 -12.317 6.305 1.00 93.94 130 GLY A CA 1
ATOM 1003 C C . GLY A 1 130 ? -17.385 -11.244 6.429 1.00 93.94 130 GLY A C 1
ATOM 1004 O O . GLY A 1 130 ? -17.708 -10.553 5.458 1.00 93.94 130 GLY A O 1
ATOM 1005 N N . GLU A 1 131 ? -17.978 -11.126 7.615 1.00 94.75 131 GLU A N 1
ATOM 1006 C CA . GLU A 1 131 ? -19.075 -10.189 7.887 1.00 94.75 131 GLU A CA 1
ATOM 1007 C C . GLU A 1 131 ? -18.566 -8.779 8.204 1.00 94.75 131 GLU A C 1
ATOM 1009 O O . GLU A 1 131 ? -19.268 -7.791 7.953 1.00 94.75 131 GLU A O 1
ATOM 1014 N N . SER A 1 132 ? -17.346 -8.675 8.730 1.00 94.31 132 SER A N 1
ATOM 1015 C CA . SER A 1 132 ? -16.720 -7.406 9.089 1.00 94.31 132 SER A CA 1
ATOM 1016 C C . SER A 1 132 ? -15.328 -7.252 8.472 1.00 94.31 132 SER A C 1
ATOM 1018 O O . SER A 1 132 ? -14.844 -8.110 7.735 1.00 94.31 132 SER A O 1
ATOM 1020 N N . VAL A 1 133 ? -14.702 -6.096 8.700 1.00 94.56 133 VAL A N 1
ATOM 1021 C CA . VAL A 1 133 ? -13.365 -5.818 8.156 1.00 94.56 133 VAL A CA 1
ATOM 1022 C C . VAL A 1 133 ? -12.287 -6.613 8.911 1.00 94.56 133 VAL A C 1
ATOM 1024 O O . VAL A 1 133 ? -11.258 -6.947 8.334 1.00 94.56 133 VAL A O 1
ATOM 1027 N N . GLU A 1 134 ? -12.556 -6.974 10.167 1.00 93.12 134 GLU A N 1
ATOM 1028 C CA . GLU A 1 134 ? -11.707 -7.772 11.058 1.00 93.12 134 GLU A CA 1
ATOM 1029 C C . GLU A 1 134 ? -11.545 -9.225 10.593 1.00 93.12 134 GLU A C 1
ATOM 1031 O O . GLU A 1 134 ? -10.521 -9.844 10.871 1.00 93.12 134 GLU A O 1
ATOM 1036 N N . ASP A 1 135 ? -12.505 -9.748 9.824 1.00 93.38 135 ASP A N 1
ATOM 1037 C CA . ASP A 1 135 ? -12.405 -11.071 9.192 1.00 93.38 135 ASP A CA 1
ATOM 1038 C C . ASP A 1 135 ? -11.424 -11.086 8.002 1.00 93.38 135 ASP A C 1
ATOM 1040 O O . ASP A 1 135 ? -11.085 -12.145 7.468 1.00 93.38 135 ASP A O 1
ATOM 1044 N N . GLY A 1 136 ? -10.958 -9.908 7.583 1.00 91.56 136 GLY A N 1
ATOM 1045 C CA . GLY A 1 136 ? -10.014 -9.708 6.495 1.00 91.56 136 GLY A CA 1
ATOM 1046 C C . GLY A 1 136 ? -10.641 -9.057 5.265 1.00 91.56 136 GLY A C 1
ATOM 1047 O O . GLY A 1 136 ? -11.848 -9.114 5.010 1.00 91.56 136 GLY A O 1
ATOM 1048 N N . VAL A 1 137 ? -9.781 -8.430 4.471 1.00 94.06 137 VAL A N 1
ATOM 1049 C CA . VAL A 1 137 ? -10.150 -7.675 3.275 1.00 94.06 137 VAL A CA 1
ATOM 1050 C C . VAL A 1 137 ? -9.306 -8.167 2.110 1.00 94.06 137 VAL A C 1
ATOM 1052 O O . VAL A 1 137 ? -8.081 -8.144 2.150 1.00 94.06 137 VAL A O 1
ATOM 1055 N N . PHE A 1 138 ? -9.959 -8.591 1.041 1.00 94.50 138 PHE A N 1
ATOM 1056 C CA . PHE A 1 138 ? -9.316 -8.900 -0.225 1.00 94.50 138 PHE A CA 1
ATOM 1057 C C . PHE A 1 138 ? -9.367 -7.669 -1.118 1.00 94.50 138 PHE A C 1
ATOM 1059 O O . PHE A 1 138 ? -10.465 -7.215 -1.438 1.00 94.50 138 PHE A O 1
ATOM 1066 N N . VAL A 1 139 ? -8.217 -7.127 -1.515 1.00 92.88 139 VAL A N 1
ATOM 1067 C CA . VAL A 1 139 ? -8.139 -5.958 -2.399 1.00 92.88 139 VAL A CA 1
ATOM 1068 C C . VAL A 1 139 ? -7.420 -6.291 -3.699 1.00 92.88 139 VAL A C 1
ATOM 1070 O O . VAL A 1 139 ? -6.502 -7.114 -3.732 1.00 92.88 139 VAL A O 1
ATOM 1073 N N . TRP A 1 140 ? -7.840 -5.649 -4.785 1.00 93.44 140 TRP A N 1
ATOM 1074 C CA . TRP A 1 140 ? -7.220 -5.816 -6.093 1.00 93.44 140 TRP A CA 1
ATOM 1075 C C . TRP A 1 140 ? -7.280 -4.539 -6.921 1.00 93.44 140 TRP A C 1
ATOM 1077 O O . TRP A 1 140 ? -8.185 -3.711 -6.781 1.00 93.44 140 TRP A O 1
ATOM 1087 N N . ILE A 1 141 ? -6.316 -4.415 -7.826 1.00 90.19 141 ILE A N 1
ATOM 1088 C CA . ILE A 1 141 ? -6.276 -3.371 -8.845 1.00 90.19 141 ILE A CA 1
ATOM 1089 C C . ILE A 1 141 ? -5.580 -3.897 -10.099 1.00 90.19 141 ILE A C 1
ATOM 1091 O O . ILE A 1 141 ? -4.663 -4.718 -10.027 1.00 90.19 141 ILE A O 1
ATOM 1095 N N . SER A 1 142 ? -6.036 -3.437 -11.260 1.00 87.50 142 SER A N 1
ATOM 1096 C CA . SER A 1 142 ? -5.398 -3.704 -12.547 1.00 87.50 142 SER A CA 1
ATOM 1097 C C . SER A 1 142 ? -4.768 -2.422 -13.070 1.00 87.50 142 SER A C 1
ATOM 1099 O O . SER A 1 142 ? -5.414 -1.379 -13.116 1.00 87.50 142 SER A O 1
ATOM 1101 N N . LEU A 1 143 ? -3.513 -2.520 -13.481 1.00 82.25 143 LEU A N 1
ATOM 1102 C CA . LEU A 1 143 ? -2.673 -1.428 -13.943 1.00 82.25 143 LEU A CA 1
ATOM 1103 C C . LEU A 1 143 ? -2.133 -1.775 -15.333 1.00 82.25 143 LEU A C 1
ATOM 1105 O O . LEU A 1 143 ? -1.795 -2.923 -15.612 1.00 82.25 143 LEU A O 1
ATOM 1109 N N . ALA A 1 144 ? -2.016 -0.784 -16.210 1.00 82.56 144 ALA A N 1
ATOM 1110 C CA . ALA A 1 144 ? -1.239 -0.914 -17.437 1.00 82.56 144 ALA A CA 1
ATOM 1111 C C . ALA A 1 144 ? 0.071 -0.140 -17.272 1.00 82.56 144 ALA A C 1
ATOM 1113 O O . ALA A 1 144 ? 0.048 1.059 -16.992 1.00 82.56 144 ALA A O 1
ATOM 1114 N N . VAL A 1 145 ? 1.205 -0.816 -17.455 1.00 81.00 145 VAL A N 1
ATOM 1115 C CA . VAL A 1 145 ? 2.536 -0.236 -17.224 1.00 81.00 145 VAL A CA 1
ATOM 1116 C C . VAL A 1 145 ? 3.311 -0.153 -18.527 1.00 81.00 145 VAL A C 1
ATOM 1118 O O . VAL A 1 145 ? 3.390 -1.125 -19.280 1.00 81.00 145 VAL A O 1
ATOM 1121 N N . ASP A 1 146 ? 3.924 1.002 -18.789 1.00 85.56 146 ASP A N 1
ATOM 1122 C CA . ASP A 1 146 ? 4.904 1.131 -19.864 1.00 85.56 146 ASP A CA 1
ATOM 1123 C C . ASP A 1 146 ? 6.229 0.482 -19.446 1.00 85.56 146 ASP A C 1
ATOM 1125 O O . ASP A 1 146 ? 7.060 1.078 -18.764 1.00 85.56 146 ASP A O 1
ATOM 1129 N N . MET A 1 147 ? 6.442 -0.751 -19.901 1.00 83.62 147 MET A N 1
ATOM 1130 C CA . MET A 1 147 ? 7.629 -1.546 -19.573 1.00 83.62 147 MET A CA 1
ATOM 1131 C C . MET A 1 147 ? 8.929 -0.993 -20.182 1.00 83.62 147 MET A C 1
ATOM 1133 O O . MET A 1 147 ? 10.007 -1.520 -19.904 1.00 83.62 147 MET A O 1
ATOM 1137 N N . LYS A 1 148 ? 8.854 0.034 -21.040 1.00 86.19 148 LYS A N 1
ATOM 1138 C CA . LYS A 1 148 ? 10.027 0.735 -21.589 1.00 86.19 148 LYS A CA 1
ATOM 1139 C C . LYS A 1 148 ? 10.405 1.967 -20.774 1.00 86.19 148 LYS A C 1
ATOM 1141 O O . LYS A 1 148 ? 11.461 2.547 -21.030 1.00 86.19 148 LYS A O 1
ATOM 1146 N N . ALA A 1 149 ? 9.562 2.382 -19.832 1.00 84.69 149 ALA A N 1
ATOM 1147 C CA . ALA A 1 149 ? 9.870 3.496 -18.960 1.00 84.69 149 ALA A CA 1
ATOM 1148 C C . ALA A 1 149 ? 11.050 3.160 -18.032 1.00 84.69 149 ALA A C 1
ATOM 1150 O O . ALA A 1 149 ? 11.273 2.018 -17.618 1.00 84.69 149 ALA A O 1
ATOM 1151 N N . ALA A 1 150 ? 11.819 4.199 -17.722 1.00 87.00 150 ALA A N 1
ATOM 1152 C CA . ALA A 1 150 ? 12.895 4.173 -16.748 1.00 87.00 150 ALA A CA 1
ATOM 1153 C C . ALA A 1 150 ? 12.765 5.439 -15.897 1.00 87.00 150 ALA A C 1
ATOM 1155 O O . ALA A 1 150 ? 13.221 6.514 -16.287 1.00 87.00 150 ALA A O 1
ATOM 1156 N N . GLN A 1 151 ? 12.034 5.318 -14.793 1.00 85.38 151 GLN A N 1
ATOM 1157 C CA . GLN A 1 151 ? 11.787 6.397 -13.847 1.00 85.38 151 GLN A CA 1
ATOM 1158 C C . GLN A 1 151 ? 12.910 6.453 -12.809 1.00 85.38 151 GLN A C 1
ATOM 1160 O O . GLN A 1 151 ? 13.440 5.426 -12.390 1.00 85.38 151 GLN A O 1
ATOM 1165 N N . GLU A 1 152 ? 13.253 7.662 -12.379 1.00 82.19 152 GLU A N 1
ATOM 1166 C CA . GLU A 1 152 ? 14.142 7.869 -11.237 1.00 82.19 152 GLU A CA 1
ATOM 1167 C C . GLU A 1 152 ? 13.327 7.794 -9.940 1.00 82.19 152 GLU A C 1
ATOM 1169 O O . GLU A 1 152 ? 12.200 8.295 -9.879 1.00 82.19 152 GLU A O 1
ATOM 1174 N N . VAL A 1 153 ? 13.898 7.180 -8.902 1.00 77.69 153 VAL A N 1
ATOM 1175 C CA . VAL A 1 153 ? 13.248 7.016 -7.594 1.00 77.69 153 VAL A CA 1
ATOM 1176 C C . VAL A 1 153 ? 14.015 7.802 -6.541 1.00 77.69 153 VAL A C 1
ATOM 1178 O O . VAL A 1 153 ? 15.210 7.598 -6.340 1.00 77.69 153 VAL A O 1
ATOM 1181 N N . GLU A 1 154 ? 13.309 8.678 -5.831 1.00 76.31 154 GLU A N 1
ATOM 1182 C CA . GLU A 1 154 ? 13.826 9.326 -4.627 1.00 76.31 154 GLU A CA 1
ATOM 1183 C C . GLU A 1 154 ? 13.431 8.493 -3.401 1.00 76.31 154 GLU A C 1
ATOM 1185 O O . GLU A 1 154 ? 12.282 8.504 -2.956 1.00 76.31 154 GLU A O 1
ATOM 1190 N N . GLU A 1 155 ? 14.382 7.728 -2.867 1.00 71.94 155 GLU A N 1
ATOM 1191 C CA . GLU A 1 155 ? 14.171 6.880 -1.691 1.00 71.94 155 GLU A CA 1
ATOM 1192 C C . GLU A 1 155 ? 14.283 7.692 -0.393 1.00 71.94 155 GLU A C 1
ATOM 1194 O O . GLU A 1 155 ? 15.186 8.514 -0.251 1.00 71.94 155 GLU A O 1
ATOM 1199 N N . ALA A 1 156 ? 13.428 7.418 0.597 1.00 69.94 156 ALA A N 1
ATOM 1200 C CA . ALA A 1 156 ? 13.534 8.014 1.937 1.00 69.94 156 ALA A CA 1
ATOM 1201 C C . ALA A 1 156 ? 14.752 7.487 2.715 1.00 69.94 156 ALA A C 1
ATOM 1203 O O . ALA A 1 156 ? 15.415 8.215 3.457 1.00 69.94 156 ALA A O 1
ATOM 1204 N N . ALA A 1 157 ? 15.020 6.192 2.562 1.00 70.88 157 ALA A N 1
ATOM 1205 C CA . ALA A 1 157 ? 16.095 5.475 3.218 1.00 70.88 157 ALA A CA 1
ATOM 1206 C C . ALA A 1 157 ? 16.430 4.208 2.426 1.00 70.88 157 ALA A C 1
ATOM 1208 O O . ALA A 1 157 ? 15.544 3.586 1.837 1.00 70.88 157 ALA A O 1
ATOM 1209 N N . THR A 1 158 ? 17.693 3.803 2.484 1.00 74.06 158 THR A N 1
ATOM 1210 C CA . THR A 1 158 ? 18.217 2.603 1.836 1.00 74.06 158 THR A CA 1
ATOM 1211 C C . THR A 1 158 ? 18.771 1.661 2.901 1.00 74.06 158 THR A C 1
ATOM 1213 O O . THR A 1 158 ? 19.580 2.059 3.741 1.00 74.06 158 THR A O 1
ATOM 1216 N N . LEU A 1 159 ? 18.374 0.387 2.863 1.00 70.56 159 LEU A N 1
ATOM 1217 C CA . LEU A 1 159 ? 18.969 -0.640 3.717 1.00 70.56 159 LEU A CA 1
ATOM 1218 C C . LEU A 1 159 ? 20.277 -1.137 3.091 1.00 70.56 159 LEU A C 1
ATOM 1220 O O . LEU A 1 159 ? 20.279 -1.687 1.990 1.00 70.56 159 LEU A O 1
ATOM 1224 N N . THR A 1 160 ? 21.393 -0.956 3.795 1.00 72.69 160 THR A N 1
ATOM 1225 C CA . THR A 1 160 ? 22.724 -1.385 3.344 1.00 72.69 160 THR A CA 1
ATOM 1226 C C . THR A 1 160 ? 23.229 -2.580 4.152 1.00 72.69 160 THR A C 1
ATOM 1228 O O . THR A 1 160 ? 22.652 -2.953 5.171 1.00 72.69 160 THR A O 1
ATOM 1231 N N . ALA A 1 161 ? 24.370 -3.150 3.751 1.00 70.31 161 ALA A N 1
ATOM 1232 C CA . ALA A 1 161 ? 25.046 -4.192 4.529 1.00 70.31 161 ALA A CA 1
ATOM 1233 C C . ALA A 1 161 ? 25.442 -3.744 5.954 1.00 70.31 161 ALA A C 1
ATOM 1235 O O . ALA A 1 161 ? 25.656 -4.591 6.815 1.00 70.31 161 ALA A O 1
ATOM 1236 N N . ASN A 1 162 ? 25.531 -2.432 6.196 1.00 72.81 162 ASN A N 1
ATOM 1237 C CA . ASN A 1 162 ? 25.876 -1.845 7.492 1.00 72.81 162 ASN A CA 1
ATOM 1238 C C . ASN A 1 162 ? 24.650 -1.278 8.236 1.00 72.81 162 ASN A C 1
ATOM 1240 O O . ASN A 1 162 ? 24.830 -0.522 9.188 1.00 72.81 162 ASN A O 1
ATOM 1244 N N . GLY A 1 163 ? 23.434 -1.610 7.789 1.00 68.56 163 GLY A N 1
ATOM 1245 C CA . GLY A 1 163 ? 22.176 -1.112 8.350 1.00 68.56 163 GLY A CA 1
ATOM 1246 C C . GLY A 1 163 ? 21.497 -0.035 7.500 1.00 68.56 163 GLY A C 1
ATOM 1247 O O . GLY A 1 163 ? 21.944 0.286 6.387 1.00 68.56 163 GLY A O 1
ATOM 1248 N N . GLY A 1 164 ? 20.377 0.480 8.005 1.00 68.69 164 GLY A N 1
ATOM 1249 C CA . GLY A 1 164 ? 19.559 1.508 7.357 1.00 68.69 164 GLY A CA 1
ATOM 1250 C C . GLY A 1 164 ? 20.241 2.874 7.289 1.00 68.69 164 GLY A C 1
ATOM 1251 O O . GLY A 1 164 ? 20.732 3.395 8.290 1.00 68.69 164 GLY A O 1
ATOM 1252 N N . VAL A 1 165 ? 20.248 3.481 6.103 1.00 71.44 165 VAL A N 1
ATOM 1253 C CA . VAL A 1 165 ? 20.818 4.808 5.844 1.00 71.44 165 VAL A CA 1
ATOM 1254 C C . VAL A 1 165 ? 19.728 5.720 5.297 1.00 71.44 165 VAL A C 1
ATOM 1256 O O . VAL A 1 165 ? 19.151 5.441 4.253 1.00 71.44 165 VAL A O 1
ATOM 1259 N N . VAL A 1 166 ? 19.461 6.830 5.984 1.00 70.50 166 VAL A N 1
ATOM 1260 C CA . VAL A 1 166 ? 18.476 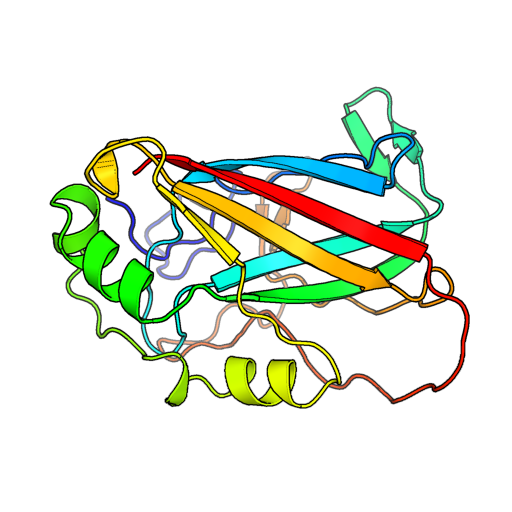7.828 5.542 1.00 70.50 166 VAL A CA 1
ATOM 1261 C C . VAL A 1 166 ? 19.051 8.674 4.407 1.00 70.50 166 VAL A C 1
ATOM 1263 O O . VAL A 1 166 ? 20.200 9.126 4.472 1.00 70.50 166 VAL A O 1
ATOM 1266 N N . SER A 1 167 ? 18.249 8.919 3.375 1.00 69.06 167 SER A N 1
ATOM 1267 C CA . SER A 1 167 ? 18.643 9.743 2.235 1.00 69.06 167 SER A CA 1
ATOM 1268 C C . SER A 1 167 ? 18.814 11.209 2.632 1.00 69.06 167 SER A C 1
ATOM 1270 O O . SER A 1 167 ? 18.088 11.754 3.470 1.00 69.06 167 SER A O 1
ATOM 1272 N N . LYS A 1 168 ? 19.788 11.893 2.017 1.00 57.94 168 LYS A N 1
ATOM 1273 C CA . LYS A 1 168 ? 20.024 13.325 2.261 1.00 57.94 168 LYS A CA 1
ATOM 1274 C C . LYS A 1 168 ? 18.776 14.127 1.871 1.00 57.94 168 LYS A C 1
ATOM 1276 O O . LYS A 1 168 ? 18.441 14.183 0.697 1.00 57.94 168 LYS A O 1
ATOM 1281 N N . GLY A 1 169 ? 18.139 14.771 2.851 1.00 52.72 169 GLY A N 1
ATOM 1282 C CA . GLY A 1 169 ? 16.921 15.571 2.658 1.00 52.72 169 GLY A CA 1
ATOM 1283 C C . GLY A 1 169 ? 15.626 14.915 3.151 1.00 52.72 169 GLY A C 1
ATOM 1284 O O . GLY A 1 169 ? 14.619 15.605 3.229 1.00 52.72 169 GLY A O 1
ATOM 1285 N N . ALA A 1 170 ? 15.655 13.640 3.559 1.00 49.44 170 ALA A N 1
ATOM 1286 C CA . ALA A 1 170 ? 14.474 12.932 4.069 1.00 49.44 170 ALA A CA 1
ATOM 1287 C C . ALA A 1 170 ? 14.132 13.248 5.544 1.00 49.44 170 ALA A C 1
ATOM 1289 O O . ALA A 1 170 ? 13.085 12.840 6.035 1.00 49.44 170 ALA A O 1
ATOM 1290 N N . ILE A 1 171 ? 14.994 13.988 6.258 1.00 41.19 171 ILE A N 1
ATOM 1291 C CA . ILE A 1 171 ? 14.739 14.442 7.635 1.00 41.19 171 ILE A CA 1
ATOM 1292 C C . ILE A 1 171 ? 14.403 15.936 7.611 1.00 41.19 171 ILE A C 1
ATOM 1294 O O . ILE A 1 171 ? 15.292 16.787 7.690 1.00 41.19 171 ILE A O 1
ATOM 1298 N N . GLY A 1 172 ? 13.115 16.248 7.486 1.00 35.88 172 GLY A N 1
ATOM 1299 C CA . GLY A 1 172 ? 12.553 17.586 7.644 1.00 35.88 172 GLY A CA 1
ATOM 1300 C C . GLY A 1 172 ? 11.565 17.628 8.809 1.00 35.88 172 GLY A C 1
ATOM 1301 O O . GLY A 1 172 ? 10.650 16.817 8.893 1.00 35.88 172 GLY A O 1
ATOM 1302 N N . ASN A 1 173 ? 11.788 18.570 9.729 1.00 28.70 173 ASN A N 1
ATOM 1303 C CA . ASN A 1 173 ? 10.974 18.862 10.912 1.00 28.70 173 ASN A CA 1
ATOM 1304 C C . ASN A 1 173 ? 9.458 18.773 10.666 1.00 28.70 173 ASN A C 1
ATOM 1306 O O . ASN A 1 173 ? 8.943 19.599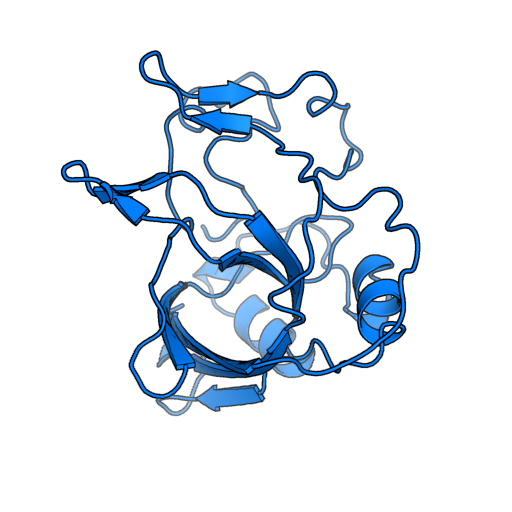 9.923 1.00 28.70 173 ASN A O 1
ATOM 1310 N N . GLY A 1 174 ? 8.750 17.901 11.396 1.00 34.44 174 GLY A N 1
ATOM 1311 C CA . GLY A 1 174 ? 7.393 18.139 11.933 1.00 34.44 174 GLY A CA 1
ATOM 1312 C C . GLY A 1 174 ? 6.266 18.576 10.982 1.00 34.44 174 GLY A C 1
ATOM 1313 O O . GLY A 1 174 ? 5.204 18.972 11.447 1.00 34.44 174 GLY A O 1
ATOM 1314 N N . ALA A 1 175 ? 6.488 18.523 9.678 1.00 32.50 175 ALA A N 1
ATOM 1315 C CA . ALA A 1 175 ? 5.548 18.773 8.604 1.00 32.50 175 ALA A CA 1
ATOM 1316 C C . ALA A 1 175 ? 6.104 17.970 7.430 1.00 32.50 175 ALA A C 1
ATOM 1318 O O . ALA A 1 175 ? 7.231 18.230 7.011 1.00 32.50 175 ALA A O 1
ATOM 1319 N N . GLY A 1 176 ? 5.365 16.946 6.996 1.00 35.78 176 GLY A N 1
ATOM 1320 C CA . GLY A 1 176 ? 5.813 15.923 6.053 1.00 35.78 176 GLY A CA 1
ATOM 1321 C C . GLY A 1 176 ? 6.684 16.472 4.925 1.00 35.78 176 GLY A C 1
ATOM 1322 O O . GLY A 1 176 ? 6.191 17.052 3.962 1.00 35.78 176 GLY A O 1
ATOM 1323 N N . THR A 1 177 ? 7.998 16.274 5.035 1.00 29.31 177 THR A N 1
ATOM 1324 C CA . THR A 1 177 ? 8.879 16.300 3.871 1.00 29.31 177 THR A CA 1
ATOM 1325 C C . THR A 1 177 ? 8.763 14.935 3.223 1.00 29.31 177 THR A C 1
ATOM 1327 O O . THR A 1 177 ? 9.499 13.999 3.538 1.00 29.31 177 THR A O 1
ATOM 1330 N N . ASP A 1 178 ? 7.724 14.852 2.396 1.00 41.25 178 ASP A N 1
ATOM 1331 C CA . ASP A 1 178 ? 7.323 13.730 1.567 1.00 41.25 178 ASP A CA 1
ATOM 1332 C C . ASP A 1 178 ? 8.524 13.127 0.839 1.00 41.25 178 ASP A C 1
ATOM 1334 O O . ASP A 1 178 ? 9.096 13.718 -0.074 1.00 41.25 178 ASP A O 1
ATOM 1338 N N . SER A 1 179 ? 8.879 11.903 1.213 1.00 32.78 179 SER A N 1
ATOM 1339 C CA . SER A 1 179 ? 9.660 11.033 0.341 1.00 32.78 179 SER A CA 1
ATOM 1340 C C . SER A 1 179 ? 8.691 10.295 -0.577 1.00 32.78 179 SER A C 1
ATOM 1342 O O . SER A 1 179 ? 8.366 9.133 -0.346 1.00 32.78 179 SER A O 1
ATOM 1344 N N . SER A 1 180 ? 8.131 11.003 -1.556 1.00 35.50 180 SER A N 1
ATOM 1345 C CA . SER A 1 180 ? 7.739 10.442 -2.855 1.00 35.50 180 SER A CA 1
ATOM 1346 C C . SER A 1 180 ? 7.180 11.526 -3.778 1.00 35.50 180 SER A C 1
ATOM 1348 O O . SER A 1 180 ? 6.331 12.323 -3.394 1.00 35.50 180 SER A O 1
ATOM 1350 N N . ALA A 1 181 ? 7.649 11.459 -5.027 1.00 34.47 181 ALA A N 1
ATOM 1351 C CA . ALA A 1 181 ? 7.239 12.199 -6.218 1.00 34.47 181 ALA A CA 1
ATOM 1352 C C . ALA A 1 181 ? 7.727 13.659 -6.335 1.00 34.47 181 ALA A C 1
ATOM 1354 O O . ALA A 1 181 ? 7.065 14.613 -5.942 1.00 34.47 181 ALA A O 1
ATOM 1355 N N . SER A 1 182 ? 8.829 13.860 -7.064 1.00 26.81 182 SER A N 1
ATOM 1356 C CA . SER A 1 182 ? 9.101 15.137 -7.726 1.00 26.81 182 SER A CA 1
ATOM 1357 C C . SER A 1 182 ? 9.388 14.933 -9.222 1.00 26.81 182 SER A C 1
ATOM 1359 O O . SER A 1 182 ? 10.221 14.135 -9.629 1.00 26.81 182 SER A O 1
ATOM 1361 N N . THR A 1 183 ? 8.629 15.680 -10.032 1.00 25.23 183 THR A N 1
ATOM 1362 C CA . THR A 1 183 ? 8.809 15.998 -11.462 1.00 25.23 183 THR A CA 1
ATOM 1363 C C . THR A 1 183 ? 8.988 14.829 -12.448 1.00 25.23 183 THR A C 1
ATOM 1365 O O . THR A 1 183 ? 10.063 14.620 -13.004 1.00 25.23 183 THR A O 1
ATOM 1368 N N . ILE A 1 184 ? 7.889 14.151 -12.805 1.00 31.08 184 ILE A N 1
ATOM 1369 C CA . ILE A 1 184 ? 7.862 13.288 -14.000 1.00 31.08 184 ILE A CA 1
ATOM 1370 C C . ILE A 1 184 ? 7.741 14.175 -15.244 1.00 31.08 184 ILE A C 1
ATOM 1372 O O . ILE A 1 184 ? 6.702 14.793 -15.489 1.00 31.08 184 ILE A O 1
ATOM 1376 N N . ARG A 1 185 ? 8.811 14.249 -16.045 1.00 25.08 185 ARG A N 1
ATOM 1377 C CA . ARG A 1 185 ? 8.736 14.784 -17.409 1.00 25.08 185 ARG A CA 1
ATOM 1378 C C . ARG A 1 185 ? 7.969 13.787 -18.271 1.00 25.08 185 ARG A C 1
ATOM 1380 O O . ARG A 1 185 ? 8.425 12.677 -18.511 1.00 25.08 185 ARG A O 1
ATOM 1387 N N . GLN A 1 186 ? 6.797 14.225 -18.708 1.00 25.06 186 GLN A N 1
ATOM 1388 C CA . GLN A 1 186 ? 5.908 13.564 -19.653 1.00 25.06 186 GLN A CA 1
ATOM 1389 C C . GLN A 1 186 ? 6.686 13.023 -20.868 1.00 25.06 186 GLN A C 1
ATOM 1391 O O . GLN A 1 186 ? 7.306 13.796 -21.600 1.00 25.06 186 GLN A O 1
ATOM 1396 N N . ILE A 1 187 ? 6.628 11.709 -21.099 1.00 24.69 187 ILE A N 1
ATOM 1397 C CA . ILE A 1 187 ? 6.928 11.104 -22.400 1.00 24.69 187 ILE A CA 1
ATOM 1398 C C . ILE A 1 187 ? 5.762 10.179 -22.738 1.00 24.69 187 ILE A C 1
ATOM 1400 O O . ILE A 1 187 ? 5.485 9.207 -22.046 1.00 24.69 187 ILE A O 1
ATOM 1404 N N . THR A 1 188 ? 5.028 10.559 -23.776 1.00 23.94 188 THR A N 1
ATOM 1405 C CA . THR A 1 188 ? 3.890 9.827 -24.326 1.00 23.94 188 THR A CA 1
ATOM 1406 C C . THR A 1 188 ? 4.366 8.621 -25.149 1.00 23.94 188 THR A C 1
ATOM 1408 O O . THR A 1 188 ? 5.383 8.720 -25.832 1.00 23.94 188 THR A O 1
ATOM 1411 N N . SER A 1 189 ? 3.519 7.579 -25.188 1.00 24.86 189 SER A N 1
ATOM 1412 C CA . SER A 1 189 ? 3.302 6.591 -26.270 1.00 24.86 189 SER A CA 1
ATOM 1413 C C . SER A 1 189 ? 3.804 5.131 -26.111 1.00 24.86 189 SER A C 1
ATOM 1415 O O . SER A 1 189 ? 4.900 4.778 -26.540 1.00 24.86 189 SER A O 1
ATOM 1417 N N . LEU A 1 190 ? 2.811 4.292 -25.763 1.00 30.52 190 LEU A N 1
ATOM 1418 C CA . LEU A 1 190 ? 2.340 3.039 -26.394 1.00 30.52 190 LEU A CA 1
ATOM 1419 C C . LEU A 1 190 ? 3.032 1.673 -26.155 1.00 30.52 190 LEU A C 1
ATOM 1421 O O . LEU A 1 190 ? 4.185 1.433 -26.513 1.00 30.52 190 LEU A O 1
ATOM 1425 N N . LEU A 1 191 ? 2.126 0.747 -25.774 1.00 28.55 191 LEU A N 1
ATOM 1426 C CA . LEU A 1 191 ? 2.179 -0.716 -25.606 1.00 28.55 191 LEU A CA 1
ATOM 1427 C C . LEU A 1 191 ? 2.670 -1.188 -24.231 1.00 28.55 191 LEU A C 1
ATOM 1429 O O . LEU A 1 191 ? 3.784 -1.681 -24.087 1.00 28.55 191 LEU A O 1
ATOM 1433 N N . GLY A 1 192 ? 1.785 -1.038 -23.239 1.00 31.38 192 GLY A N 1
ATOM 1434 C CA . GLY A 1 192 ? 1.964 -1.549 -21.884 1.00 31.38 192 GLY A CA 1
ATOM 1435 C C . GLY A 1 192 ? 1.495 -2.995 -21.721 1.00 31.38 192 GLY A C 1
ATOM 1436 O O . GLY A 1 192 ? 0.515 -3.413 -22.344 1.00 31.38 192 GLY A O 1
ATOM 1437 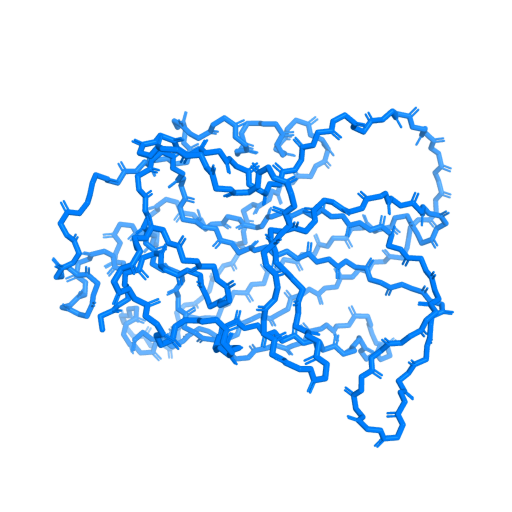N N . GLY A 1 193 ? 2.207 -3.750 -20.886 1.00 41.66 193 GLY A N 1
ATOM 1438 C CA . GLY A 1 193 ? 1.706 -5.004 -20.324 1.00 41.66 193 GLY A CA 1
ATOM 1439 C C . GLY A 1 193 ? 0.675 -4.694 -19.237 1.00 41.66 193 GLY A C 1
ATOM 1440 O O . GLY A 1 193 ? 0.775 -3.665 -18.567 1.00 41.66 193 GLY A O 1
ATOM 1441 N N . ALA A 1 194 ? -0.333 -5.552 -19.089 1.00 39.72 194 ALA A N 1
ATOM 1442 C CA . ALA A 1 194 ? -1.255 -5.469 -17.963 1.00 39.72 194 ALA A CA 1
ATOM 1443 C C . ALA A 1 194 ? -0.611 -6.151 -16.748 1.00 39.72 194 ALA A C 1
ATOM 1445 O O . ALA A 1 194 ? -0.166 -7.292 -16.847 1.00 39.72 194 ALA A O 1
ATOM 1446 N N . LEU A 1 195 ? -0.557 -5.436 -15.630 1.00 50.28 195 LEU A N 1
ATOM 1447 C CA . LEU A 1 195 ? -0.184 -5.932 -14.314 1.00 50.28 195 LEU A CA 1
ATOM 1448 C C . LEU A 1 195 ? -1.447 -5.964 -13.457 1.00 50.28 195 LEU A C 1
ATOM 1450 O O . LEU A 1 195 ? -2.143 -4.957 -13.333 1.00 50.28 195 LEU A O 1
ATOM 1454 N N . ALA A 1 196 ? -1.753 -7.102 -12.848 1.00 51.03 196 ALA A N 1
ATOM 1455 C CA . ALA A 1 196 ? -2.780 -7.182 -11.819 1.00 51.03 196 ALA A CA 1
ATOM 1456 C C . ALA A 1 196 ? -2.102 -7.357 -10.460 1.00 51.03 196 ALA A C 1
ATOM 1458 O O . ALA A 1 196 ? -1.344 -8.302 -10.250 1.00 51.03 196 ALA A O 1
ATOM 1459 N N . MET A 1 197 ? -2.369 -6.449 -9.525 1.00 58.28 197 MET A N 1
ATOM 1460 C CA . MET A 1 197 ? -1.895 -6.581 -8.153 1.00 58.28 197 MET A CA 1
ATOM 1461 C C . MET A 1 197 ? -3.037 -7.040 -7.259 1.00 58.28 197 MET A C 1
ATOM 1463 O O . MET A 1 197 ? -4.134 -6.477 -7.266 1.00 58.28 197 MET A O 1
ATOM 1467 N N . LEU A 1 198 ? -2.746 -8.069 -6.476 1.00 56.94 198 LEU A N 1
ATOM 1468 C CA . LEU A 1 198 ? -3.644 -8.671 -5.517 1.00 56.94 198 LEU A CA 1
ATOM 1469 C C . LEU A 1 198 ? -3.041 -8.594 -4.123 1.00 56.94 198 LEU A C 1
ATOM 1471 O O . LEU A 1 198 ? -1.923 -9.057 -3.887 1.00 56.94 198 LEU A O 1
ATOM 1475 N N . VAL A 1 199 ? -3.795 -8.049 -3.177 1.00 63.94 199 VAL A N 1
ATOM 1476 C CA . VAL A 1 199 ? -3.356 -7.987 -1.786 1.00 63.94 199 VAL A CA 1
ATOM 1477 C C . VAL A 1 199 ? -4.448 -8.534 -0.882 1.00 63.94 199 VAL A C 1
ATOM 1479 O O . VAL A 1 199 ? -5.596 -8.099 -0.917 1.00 63.94 199 VAL A O 1
ATOM 1482 N N . VAL A 1 200 ? -4.083 -9.498 -0.043 1.00 59.94 200 VAL A N 1
ATOM 1483 C CA . VAL A 1 200 ? -4.917 -9.935 1.077 1.00 59.94 200 VAL A CA 1
ATOM 1484 C C . VAL A 1 200 ? -4.497 -9.136 2.301 1.00 59.94 200 VAL A C 1
ATOM 1486 O O . VAL A 1 200 ? -3.328 -9.148 2.684 1.00 59.94 200 VAL A O 1
ATOM 1489 N N . LEU A 1 201 ? -5.442 -8.434 2.910 1.00 68.06 201 LEU A N 1
ATOM 1490 C CA . LEU A 1 201 ? -5.225 -7.610 4.088 1.00 68.06 201 LEU A CA 1
ATOM 1491 C C . LEU A 1 201 ? -5.877 -8.256 5.307 1.00 68.06 201 LEU A C 1
ATOM 1493 O O . LEU A 1 201 ? -7.049 -8.632 5.271 1.00 68.06 201 LEU A O 1
ATOM 1497 N N . VAL A 1 202 ? -5.117 -8.354 6.392 1.00 58.94 202 VAL A N 1
ATOM 1498 C CA . VAL A 1 202 ? -5.609 -8.718 7.728 1.00 58.94 202 VAL A CA 1
ATOM 1499 C C . VAL A 1 202 ? -5.574 -7.485 8.639 1.00 58.94 202 VAL A C 1
ATOM 1501 O O . VAL A 1 202 ? -4.766 -6.584 8.414 1.00 58.94 202 VAL A O 1
ATOM 1504 N N . LEU A 1 203 ? -6.465 -7.385 9.624 1.00 57.53 203 LEU A N 1
ATOM 1505 C CA . LEU A 1 203 ? -6.533 -6.222 10.528 1.00 57.53 203 LEU A CA 1
ATOM 1506 C C . LEU A 1 203 ? -5.888 -6.480 11.890 1.00 57.53 203 LEU A C 1
ATOM 1508 O O . LEU A 1 203 ? -5.927 -7.642 12.348 1.00 57.53 203 LEU A O 1
#

InterPro domains:
  IPR015889 Intradiol ring-cleavage dioxygenase, core [G3DSA:2.60.130.10] (2-108)
  IPR015889 Intradiol ring-cleavage dioxygenase, core [SSF49482] (3-147)

Foldseek 3Di:
DLAQDDALFDQDPVPPPRNQDQAPHDDADADPQQEGEEEHAQHADAPQAAGKDWDWDFDDWDQDPVRDTDDGAGQDTAIAHEDQVLVVQVCPPPVRVVHPHDHQGLVRHPRSVVRVVPPDNRYWDWDDPDDGCQSWIKTKDKDFTDRPDHDDAQDQWDQDPVTIDGDVQSHDPDPHPDRDDDDDDDDDDDDTDMHMYIYIHHD

pLDDT: mean 75.45, std 20.2, range [23.94, 96.81]

Radius of gyration: 17.34 Å; chains: 1; bounding box: 45×35×46 Å

Organism: NCBI:txid2077276

Secondary structure (DSSP, 8-state):
---SPPTT--SSTT-TTSTT--TT-------TTSEEEEEEEPPPPBTTB-SEEEEEEEEEEEE-TTS-EEEEEEEEEEEEEE-HHHHHHHTTSHHHHT--SPPPPGGG-HHHHHHHTTTS--EEEEEESSSSSTT-EEEEEEEEE-TT-------SEEEETTEEEE-TT---SSS---SS-----------PEEEEEEEEEE-

Sequence (203 aa):
MQSGVYSGVVTNSTDTLSFDATFLRGVTPTDEDGVAQMISIFSGHYEGRATHVHFIDNYGGAVLANRTYSGGSVAHVGQFFFDQSIITKVEKVDSYAVNTQGITLNKDDKWFEVTAERDYDPIMSYALLGESVEDGVFVWISLAVDMKAAQEVEEAATLTANGGVVSKGAIGNGAGTDSSASTIRQITSLLGGALAMLVVLVL